Protein AF-A0A2H9R6N5-F1 (afdb_monomer_lite)

pLDDT: mean 74.44, std 16.21, range [38.88, 97.69]

Structure (mmCIF, N/CA/C/O backbone):
data_AF-A0A2H9R6N5-F1
#
_entry.id   AF-A0A2H9R6N5-F1
#
loop_
_atom_site.group_PDB
_atom_site.id
_atom_site.type_symbol
_atom_site.label_atom_id
_atom_site.label_alt_id
_atom_site.label_comp_id
_atom_site.label_asym_id
_atom_site.label_entity_id
_atom_site.label_seq_id
_atom_site.pdbx_PDB_ins_code
_atom_site.Cartn_x
_atom_site.Cartn_y
_atom_site.Cartn_z
_atom_site.occupancy
_atom_site.B_iso_or_equiv
_atom_site.auth_seq_id
_atom_site.auth_comp_id
_atom_site.auth_asym_id
_atom_site.auth_atom_id
_atom_site.pdbx_PDB_model_num
ATOM 1 N N . MET A 1 1 ? -13.378 -5.507 12.582 1.00 45.31 1 MET A N 1
ATOM 2 C CA . MET A 1 1 ? -12.752 -6.665 11.911 1.00 45.31 1 MET A CA 1
ATOM 3 C C . MET A 1 1 ? -12.192 -7.483 13.045 1.00 45.31 1 MET A C 1
ATOM 5 O O . MET A 1 1 ? -11.528 -6.860 13.874 1.00 45.31 1 MET A O 1
ATOM 9 N N . ARG A 1 2 ? -12.416 -8.808 13.150 1.00 42.28 2 ARG A N 1
ATOM 10 C CA . ARG A 1 2 ? -11.528 -9.597 14.033 1.00 42.28 2 ARG A CA 1
ATOM 11 C C . ARG A 1 2 ? -10.114 -9.192 13.637 1.00 42.28 2 ARG A C 1
ATOM 13 O O . ARG A 1 2 ? -9.810 -9.260 12.447 1.00 42.28 2 ARG A O 1
ATOM 20 N N . LYS A 1 3 ? -9.326 -8.648 14.570 1.00 47.09 3 LYS A N 1
ATOM 21 C CA . LYS A 1 3 ? -8.027 -7.999 14.290 1.00 47.09 3 LYS A CA 1
ATOM 22 C C . LYS A 1 3 ? -7.146 -8.871 13.379 1.00 47.09 3 LYS A C 1
ATOM 24 O O . LYS A 1 3 ? -6.467 -8.366 12.495 1.00 47.09 3 LYS A O 1
ATOM 29 N N . GLU A 1 4 ? -7.314 -10.182 13.519 1.00 46.94 4 GLU A N 1
ATOM 30 C CA . GLU A 1 4 ? -6.825 -11.272 12.673 1.00 46.94 4 GLU A CA 1
ATOM 31 C C . GLU A 1 4 ? -7.035 -11.067 11.163 1.00 46.94 4 GLU A C 1
ATOM 33 O O . GLU A 1 4 ? -6.111 -11.260 10.387 1.00 46.94 4 GLU A O 1
ATOM 38 N N . ARG A 1 5 ? -8.217 -10.641 10.704 1.00 43.78 5 ARG A N 1
ATOM 39 C CA . ARG A 1 5 ? -8.507 -10.487 9.271 1.00 43.78 5 ARG A CA 1
ATOM 40 C C . ARG A 1 5 ? -7.883 -9.223 8.680 1.00 43.78 5 ARG A C 1
ATOM 42 O O . ARG A 1 5 ? -7.473 -9.256 7.524 1.00 43.78 5 ARG A O 1
ATOM 49 N N . LEU A 1 6 ? -7.795 -8.125 9.445 1.00 46.09 6 LEU A N 1
ATOM 50 C CA . LEU A 1 6 ? -7.099 -6.904 8.996 1.00 46.09 6 LEU A CA 1
ATOM 51 C C . LEU A 1 6 ? -5.608 -7.194 8.878 1.00 46.09 6 LEU A C 1
ATOM 53 O O . LEU A 1 6 ? -4.984 -6.815 7.895 1.00 46.09 6 LEU A O 1
ATOM 57 N N . ALA A 1 7 ? -5.074 -7.920 9.861 1.00 51.50 7 ALA A N 1
ATOM 58 C CA . ALA A 1 7 ? -3.709 -8.413 9.848 1.00 51.50 7 ALA A CA 1
ATOM 59 C C . ALA A 1 7 ? -3.461 -9.370 8.673 1.00 51.50 7 ALA A C 1
ATOM 61 O O . ALA A 1 7 ? -2.415 -9.274 8.050 1.00 51.50 7 ALA A O 1
ATOM 62 N N . LEU A 1 8 ? -4.425 -10.223 8.303 1.00 49.22 8 LEU A N 1
ATOM 63 C CA . LEU A 1 8 ? -4.322 -11.067 7.107 1.00 49.22 8 LEU A CA 1
ATOM 64 C C . LEU A 1 8 ? -4.370 -10.258 5.806 1.00 49.22 8 LEU A C 1
ATOM 66 O O . LEU A 1 8 ? -3.624 -10.567 4.888 1.00 49.22 8 LEU A O 1
ATOM 70 N N . PHE A 1 9 ? -5.206 -9.220 5.712 1.00 51.16 9 PHE A N 1
ATOM 71 C CA . PHE A 1 9 ? -5.277 -8.374 4.515 1.00 51.16 9 PHE A CA 1
ATOM 72 C C . PHE A 1 9 ? -4.028 -7.499 4.353 1.00 51.16 9 PHE A C 1
ATOM 74 O O . PHE A 1 9 ? -3.441 -7.456 3.276 1.00 51.16 9 PHE A O 1
ATOM 81 N N . LEU A 1 10 ? -3.583 -6.846 5.431 1.00 51.06 10 LEU A N 1
ATOM 82 C CA . LEU A 1 10 ? -2.332 -6.085 5.453 1.00 51.06 10 LEU A CA 1
ATOM 83 C C . LEU A 1 10 ? -1.125 -7.006 5.269 1.00 51.06 10 LEU A C 1
ATOM 85 O O . LEU A 1 10 ? -0.216 -6.662 4.527 1.00 51.06 10 LEU A O 1
ATOM 89 N N . GLY A 1 11 ? -1.149 -8.195 5.870 1.00 55.12 11 GLY A N 1
ATOM 90 C CA . GLY A 1 11 ? -0.143 -9.234 5.683 1.00 55.12 11 GLY A CA 1
ATOM 91 C C . GLY A 1 11 ? -0.091 -9.727 4.241 1.00 55.12 11 GLY A C 1
ATOM 92 O O . GLY A 1 11 ? 0.993 -9.840 3.694 1.00 55.12 11 GLY A O 1
ATOM 93 N N . ALA A 1 12 ? -1.232 -9.931 3.581 1.00 51.66 12 ALA A N 1
ATOM 94 C CA . ALA A 1 12 ? -1.282 -10.282 2.164 1.00 51.66 12 ALA A CA 1
ATOM 95 C C . ALA A 1 12 ? -0.744 -9.153 1.272 1.00 51.66 12 ALA A C 1
ATOM 97 O O . ALA A 1 12 ? -0.015 -9.432 0.330 1.00 51.66 12 ALA A O 1
ATOM 98 N N . LEU A 1 13 ? -1.041 -7.888 1.589 1.00 50.41 13 LEU A N 1
ATOM 99 C CA . LEU A 1 13 ? -0.486 -6.715 0.897 1.00 50.41 13 LEU A CA 1
ATOM 100 C C . LEU A 1 13 ? 1.033 -6.596 1.078 1.00 50.41 13 LEU A C 1
ATOM 102 O O . LEU A 1 13 ? 1.736 -6.252 0.132 1.00 50.41 13 LEU A O 1
ATOM 106 N N . LEU A 1 14 ? 1.529 -6.915 2.272 1.00 49.31 14 LEU A N 1
ATOM 107 C CA . LEU A 1 14 ? 2.946 -6.870 2.627 1.00 49.31 14 LEU A CA 1
ATOM 108 C C . LEU A 1 14 ? 3.710 -8.061 2.021 1.00 49.31 14 LEU A C 1
ATOM 110 O O . LEU A 1 14 ? 4.802 -7.894 1.492 1.00 49.31 14 LEU A O 1
ATOM 114 N N . ILE A 1 15 ? 3.106 -9.251 1.989 1.00 51.41 15 ILE A N 1
ATOM 115 C CA . ILE A 1 15 ? 3.631 -10.415 1.261 1.00 51.41 15 ILE A CA 1
ATOM 116 C C . ILE A 1 15 ? 3.639 -10.133 -0.244 1.00 51.41 15 ILE A C 1
ATOM 118 O O . ILE A 1 15 ? 4.617 -10.456 -0.906 1.00 51.41 15 ILE A O 1
ATOM 122 N N . LEU A 1 16 ? 2.603 -9.486 -0.786 1.00 47.25 16 LEU A N 1
ATOM 123 C CA . LEU A 1 16 ? 2.556 -9.089 -2.193 1.00 47.25 16 LEU A CA 1
ATOM 124 C C . LEU A 1 16 ? 3.643 -8.052 -2.517 1.00 47.25 16 LEU A C 1
ATOM 126 O O . LEU A 1 16 ? 4.274 -8.160 -3.562 1.00 47.25 16 LEU A O 1
ATOM 130 N N . SER A 1 17 ? 3.915 -7.088 -1.627 1.00 46.88 17 SER A N 1
ATOM 131 C CA . SER A 1 17 ? 5.012 -6.133 -1.830 1.00 46.88 17 SER A CA 1
ATOM 132 C C . SER A 1 17 ? 6.380 -6.806 -1.749 1.00 46.88 17 SER A C 1
ATOM 134 O O . SER A 1 17 ? 7.225 -6.525 -2.591 1.00 46.88 17 SER A O 1
ATOM 136 N N . ILE A 1 18 ? 6.576 -7.735 -0.803 1.00 49.44 18 ILE A N 1
ATOM 137 C CA . ILE A 1 18 ? 7.806 -8.537 -0.704 1.00 49.44 18 ILE A CA 1
ATOM 138 C C . ILE A 1 18 ? 7.984 -9.387 -1.970 1.00 49.44 18 ILE A C 1
ATOM 140 O O . ILE A 1 18 ? 9.066 -9.419 -2.544 1.00 49.44 18 ILE A O 1
ATOM 144 N N . PHE A 1 19 ? 6.916 -10.019 -2.458 1.00 44.75 19 PHE A N 1
ATOM 145 C CA . PHE A 1 19 ? 6.937 -10.836 -3.671 1.00 44.75 19 PHE A CA 1
ATOM 146 C C . PHE A 1 19 ? 7.255 -10.014 -4.931 1.00 44.75 19 PHE A C 1
ATOM 148 O O . PHE A 1 19 ? 7.984 -10.469 -5.806 1.00 44.75 19 PHE A O 1
ATOM 155 N N . VAL A 1 20 ? 6.767 -8.773 -5.016 1.00 45.78 20 VAL A N 1
ATOM 156 C CA . VAL A 1 20 ? 7.126 -7.8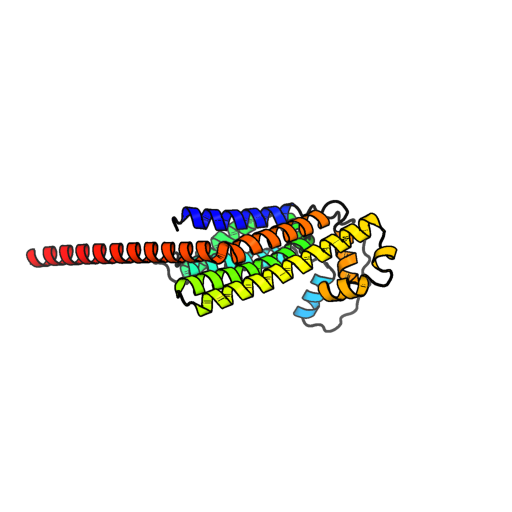40 -6.099 1.00 45.78 20 VAL A CA 1
ATOM 157 C C . VAL A 1 20 ? 8.598 -7.432 -6.015 1.00 45.78 20 VAL A C 1
ATOM 159 O O . VAL A 1 20 ? 9.253 -7.332 -7.049 1.00 45.78 20 VAL A O 1
ATOM 162 N N . THR A 1 21 ? 9.143 -7.243 -4.809 1.00 46.03 21 THR A N 1
ATOM 163 C CA . THR A 1 21 ? 10.566 -6.915 -4.629 1.00 46.03 21 THR A CA 1
ATOM 164 C C . THR A 1 21 ? 11.503 -8.096 -4.888 1.00 46.03 21 THR A C 1
ATOM 166 O O . THR A 1 21 ? 12.603 -7.879 -5.381 1.00 46.03 21 THR A O 1
ATOM 169 N N . THR A 1 22 ? 11.083 -9.340 -4.628 1.00 46.03 22 THR A N 1
ATOM 170 C CA . THR A 1 22 ? 11.919 -10.535 -4.858 1.00 46.03 22 THR A CA 1
ATOM 171 C C . THR A 1 22 ? 11.929 -11.009 -6.312 1.00 46.03 22 THR A C 1
ATOM 173 O O . THR A 1 22 ? 12.832 -11.746 -6.700 1.00 46.03 22 THR A O 1
ATOM 176 N N . LEU A 1 23 ? 10.964 -10.581 -7.136 1.00 40.91 23 LEU A N 1
ATOM 177 C CA . LEU A 1 23 ? 10.937 -10.858 -8.580 1.00 40.91 23 LEU A CA 1
ATOM 178 C C . LEU A 1 23 ? 11.822 -9.909 -9.406 1.00 40.91 23 LEU A C 1
ATOM 180 O O . LEU A 1 23 ? 12.048 -10.165 -10.588 1.00 40.91 23 LEU A O 1
ATOM 184 N N . GLY A 1 24 ? 12.353 -8.844 -8.798 1.00 42.72 24 GLY A N 1
ATOM 185 C CA . GLY A 1 24 ? 13.432 -8.046 -9.376 1.00 42.72 24 GLY A CA 1
ATOM 186 C C . GLY A 1 24 ? 14.753 -8.802 -9.273 1.00 42.72 24 GLY A C 1
ATOM 187 O O . GLY A 1 24 ? 15.565 -8.508 -8.403 1.00 42.72 24 GLY A O 1
ATOM 188 N N . THR A 1 25 ? 14.952 -9.815 -10.119 1.00 38.88 25 THR A N 1
ATOM 189 C CA . THR A 1 25 ? 16.234 -10.519 -10.239 1.00 38.88 25 THR A CA 1
ATOM 190 C C . THR A 1 25 ? 17.341 -9.510 -10.521 1.00 38.88 25 THR A C 1
ATOM 192 O O . THR A 1 25 ? 17.239 -8.759 -11.493 1.00 38.88 25 THR A O 1
ATOM 195 N N . ALA A 1 26 ? 18.361 -9.511 -9.659 1.00 41.69 26 ALA A N 1
ATOM 196 C CA . ALA A 1 26 ? 19.569 -8.705 -9.748 1.00 41.69 26 ALA A CA 1
ATOM 197 C C . ALA A 1 26 ? 20.043 -8.563 -11.204 1.00 41.69 26 ALA A C 1
ATOM 199 O O . ALA A 1 26 ? 20.375 -9.552 -11.858 1.00 41.69 26 ALA A O 1
ATOM 200 N N . GLN A 1 27 ? 20.040 -7.332 -11.721 1.00 40.44 27 GLN A N 1
ATOM 201 C CA . GLN A 1 27 ? 20.807 -7.019 -12.919 1.00 40.44 27 GLN A CA 1
ATOM 202 C C . GLN A 1 27 ? 22.282 -7.166 -12.552 1.00 40.44 27 GLN A C 1
ATOM 204 O O . GLN A 1 27 ? 22.760 -6.453 -11.671 1.00 40.44 27 GLN A O 1
ATOM 209 N N . ASP A 1 28 ? 22.983 -8.067 -13.241 1.00 40.47 28 ASP A N 1
ATOM 210 C CA . ASP A 1 28 ? 24.442 -8.133 -13.231 1.00 40.47 28 ASP A CA 1
ATOM 211 C C . ASP A 1 28 ? 25.000 -6.756 -13.609 1.00 40.47 28 ASP A C 1
ATOM 213 O O . ASP A 1 28 ? 25.016 -6.350 -14.777 1.00 40.47 28 ASP A O 1
ATOM 217 N N . THR A 1 29 ? 25.458 -6.011 -12.607 1.00 45.28 29 THR A N 1
ATOM 218 C CA . THR A 1 29 ? 26.289 -4.834 -12.808 1.00 45.28 29 THR A CA 1
ATOM 219 C C . THR A 1 29 ? 27.679 -5.333 -13.176 1.00 45.28 29 THR A C 1
ATOM 221 O O . THR A 1 29 ? 28.563 -5.478 -12.340 1.00 45.28 29 THR A O 1
ATOM 224 N N . ASN A 1 30 ? 27.877 -5.611 -14.467 1.00 40.31 30 ASN A N 1
ATOM 225 C CA . ASN A 1 30 ? 29.208 -5.686 -15.062 1.00 40.31 30 ASN A CA 1
ATOM 226 C C . ASN A 1 30 ? 29.910 -4.336 -14.830 1.00 40.31 30 ASN A C 1
ATOM 228 O O . ASN A 1 30 ? 29.787 -3.396 -15.619 1.00 40.31 30 ASN A O 1
ATOM 232 N N . THR A 1 31 ? 30.616 -4.225 -13.708 1.00 44.75 31 THR A N 1
ATOM 233 C CA . THR A 1 31 ? 31.475 -3.106 -13.334 1.00 44.75 31 THR A CA 1
ATOM 234 C C . THR A 1 31 ? 32.768 -3.194 -14.136 1.00 44.75 31 THR A C 1
ATOM 236 O O . THR A 1 31 ? 33.815 -3.628 -13.664 1.00 44.75 31 THR A O 1
ATOM 239 N N . GLY A 1 32 ? 32.706 -2.755 -15.393 1.00 48.72 32 GLY A N 1
ATOM 240 C CA . GLY A 1 32 ? 33.914 -2.267 -16.050 1.00 48.72 32 GLY A CA 1
ATOM 241 C C . GLY A 1 32 ? 34.482 -1.083 -15.248 1.00 48.72 32 GLY A C 1
ATOM 242 O O . GLY A 1 32 ? 33.695 -0.302 -14.702 1.00 48.72 32 GLY A O 1
ATOM 243 N N . PRO A 1 33 ? 35.814 -0.928 -15.151 1.00 47.66 33 PRO A N 1
ATOM 244 C CA . PRO A 1 33 ? 36.421 0.204 -14.460 1.00 47.66 33 PRO A CA 1
ATOM 245 C C . PRO A 1 33 ? 35.982 1.502 -15.148 1.00 47.66 33 PRO A C 1
ATOM 247 O O . PRO A 1 33 ? 36.304 1.748 -16.309 1.00 47.66 33 PRO A O 1
ATOM 250 N N . ARG A 1 34 ? 35.176 2.306 -14.449 1.00 52.25 34 ARG A N 1
ATOM 251 C CA . ARG A 1 34 ? 34.783 3.642 -14.897 1.00 52.25 34 ARG A CA 1
ATOM 252 C C . ARG A 1 34 ? 35.824 4.631 -14.394 1.00 52.25 34 ARG A C 1
ATOM 254 O O . ARG A 1 34 ? 35.748 5.079 -13.254 1.00 52.25 34 ARG A O 1
ATOM 261 N N . ASP A 1 35 ? 36.775 4.965 -15.259 1.00 50.75 35 ASP A N 1
ATOM 262 C CA . ASP A 1 35 ? 37.630 6.136 -15.087 1.00 50.75 35 ASP A CA 1
ATOM 263 C C . ASP A 1 35 ? 36.744 7.389 -15.158 1.00 50.75 35 ASP A C 1
ATOM 265 O O . ASP A 1 35 ? 36.362 7.846 -16.237 1.00 50.75 35 ASP A O 1
ATOM 269 N N . LEU A 1 36 ? 36.338 7.910 -13.998 1.00 55.44 36 LEU A N 1
ATOM 270 C CA . LEU A 1 36 ? 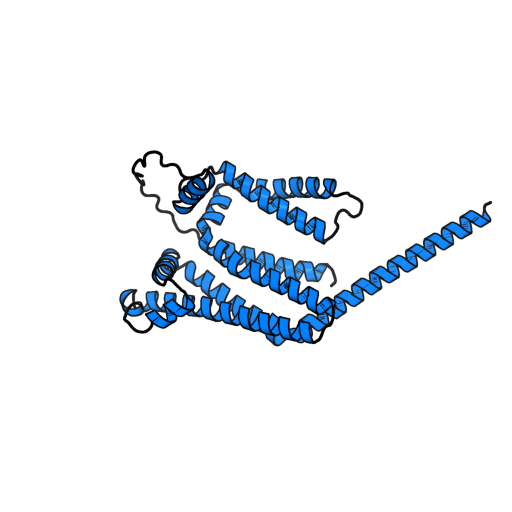35.597 9.165 -13.923 1.00 55.44 36 LEU A CA 1
ATOM 271 C C . LEU A 1 36 ? 36.572 10.335 -14.142 1.00 55.44 36 LEU A C 1
ATOM 273 O O . LEU A 1 36 ? 37.564 10.440 -13.416 1.00 55.44 36 LEU A O 1
ATOM 277 N N . PRO A 1 37 ? 36.316 11.230 -15.115 1.00 59.56 37 PRO A N 1
ATOM 278 C CA . PRO A 1 37 ? 37.107 12.438 -15.271 1.00 59.56 37 PRO A CA 1
ATOM 279 C C . PRO A 1 37 ? 36.938 13.325 -14.034 1.00 59.56 37 PRO A C 1
ATOM 281 O O . PRO A 1 37 ? 35.826 13.596 -13.586 1.00 59.56 37 PRO A O 1
ATOM 284 N N . PHE A 1 38 ? 38.073 13.761 -13.495 1.00 55.53 38 PHE A N 1
ATOM 285 C CA . PHE A 1 38 ? 38.197 14.661 -12.353 1.00 55.53 38 PHE A CA 1
ATOM 286 C C . PHE A 1 38 ? 37.472 15.983 -12.661 1.00 55.53 38 PHE A C 1
ATOM 288 O O . PHE A 1 38 ? 37.989 16.813 -13.411 1.00 55.53 38 PHE A O 1
ATOM 295 N N . LEU A 1 39 ? 36.254 16.165 -12.142 1.00 60.38 39 LEU A N 1
ATOM 296 C CA . LEU A 1 39 ? 35.538 17.435 -12.256 1.00 60.38 39 LEU A CA 1
ATOM 297 C C . LEU A 1 39 ? 36.020 18.378 -11.142 1.00 60.38 39 LEU A C 1
ATOM 299 O O . LEU A 1 39 ? 35.943 18.008 -9.970 1.00 60.38 39 LEU A O 1
ATOM 303 N N . PRO A 1 40 ? 36.548 19.567 -11.483 1.00 55.81 40 PRO A N 1
ATOM 304 C CA . PRO A 1 40 ? 36.999 20.538 -10.501 1.00 55.81 40 PRO A CA 1
ATOM 305 C C . PRO A 1 40 ? 35.798 21.197 -9.814 1.00 55.81 40 PRO A C 1
ATOM 307 O O . PRO A 1 40 ? 34.861 21.629 -10.483 1.00 55.81 40 PRO A O 1
ATOM 310 N N . ASP A 1 41 ? 35.882 21.263 -8.485 1.00 62.03 41 ASP A N 1
ATOM 311 C CA . ASP A 1 41 ? 35.032 21.985 -7.533 1.00 62.03 41 ASP A CA 1
ATOM 312 C C . ASP A 1 41 ? 34.130 23.066 -8.152 1.00 62.03 41 ASP A C 1
ATOM 314 O O . ASP A 1 41 ? 34.547 24.202 -8.392 1.00 62.03 41 ASP A O 1
ATOM 318 N N . LEU A 1 42 ? 32.852 22.739 -8.337 1.00 49.91 42 LEU A N 1
ATOM 319 C CA . LEU A 1 42 ? 31.807 23.717 -8.614 1.00 49.91 42 LEU A CA 1
ATOM 320 C C . LEU A 1 42 ? 30.715 23.568 -7.560 1.00 49.91 42 LEU A C 1
ATOM 322 O O . LEU A 1 42 ? 29.905 22.658 -7.619 1.00 49.91 42 LEU A O 1
ATOM 326 N N . ILE A 1 43 ? 30.801 24.434 -6.546 1.00 56.12 43 ILE A N 1
ATOM 327 C CA . ILE A 1 43 ? 29.737 25.257 -5.933 1.00 56.12 43 ILE A CA 1
ATOM 328 C C . ILE A 1 43 ? 28.285 24.761 -6.124 1.00 56.12 43 ILE A C 1
ATOM 330 O O . ILE A 1 43 ? 27.397 25.527 -6.481 1.00 56.12 43 ILE A O 1
ATOM 334 N N . GLU A 1 44 ? 28.018 23.493 -5.865 1.00 54.69 44 GLU A N 1
ATOM 335 C CA . GLU A 1 44 ? 26.668 22.959 -5.715 1.00 54.69 44 GLU A CA 1
ATOM 336 C C . GLU A 1 44 ? 26.430 22.719 -4.227 1.00 54.69 44 GLU A C 1
ATOM 338 O O . GLU A 1 44 ? 27.316 22.254 -3.495 1.00 54.69 44 GLU A O 1
ATOM 343 N N . GLY A 1 45 ? 25.254 23.109 -3.733 1.00 66.38 45 GLY A N 1
ATOM 344 C CA . GLY A 1 45 ? 24.935 22.962 -2.317 1.00 66.38 45 GLY A CA 1
ATOM 345 C C . GLY A 1 45 ? 25.101 21.502 -1.872 1.00 66.38 45 GLY A C 1
ATOM 346 O O . GLY A 1 45 ? 24.976 20.591 -2.689 1.00 66.38 45 GLY A O 1
ATOM 347 N N . PRO A 1 46 ? 25.330 21.224 -0.576 1.00 68.19 46 PRO A N 1
ATOM 348 C CA . PRO A 1 46 ? 25.506 19.853 -0.082 1.00 68.19 46 PRO A CA 1
ATOM 349 C C . PRO A 1 46 ? 24.339 18.914 -0.445 1.00 68.19 46 PRO A C 1
ATOM 351 O O . PRO A 1 46 ? 24.518 17.703 -0.491 1.00 68.19 46 PRO A O 1
ATOM 354 N N . ILE A 1 47 ? 23.157 19.469 -0.737 1.00 63.53 47 ILE A N 1
ATOM 355 C CA . ILE A 1 47 ? 21.984 18.728 -1.216 1.00 63.53 47 ILE A CA 1
ATOM 356 C C . ILE A 1 47 ? 22.071 18.422 -2.720 1.00 63.53 47 ILE A C 1
ATOM 358 O O . ILE A 1 47 ? 21.758 17.307 -3.121 1.00 63.53 47 ILE A O 1
ATOM 362 N N . GLU A 1 48 ? 22.500 19.374 -3.549 1.00 65.25 48 GLU A N 1
ATOM 363 C CA . GLU A 1 48 ? 22.632 19.197 -5.005 1.00 65.25 48 GLU A CA 1
ATOM 364 C C . GLU A 1 48 ? 23.775 18.237 -5.334 1.00 65.25 48 GLU A C 1
ATOM 366 O O . GLU A 1 48 ? 23.570 17.283 -6.076 1.00 65.25 48 GLU A O 1
ATOM 371 N N . ASN A 1 49 ? 24.916 18.379 -4.655 1.00 65.94 49 ASN A N 1
ATOM 372 C CA . ASN A 1 49 ? 26.025 17.433 -4.752 1.00 65.94 49 ASN A CA 1
ATOM 373 C C . ASN A 1 49 ? 25.625 16.018 -4.298 1.00 65.94 49 ASN A C 1
ATOM 375 O O . ASN A 1 49 ? 26.016 15.033 -4.920 1.00 65.94 49 ASN A O 1
ATOM 379 N N . PHE A 1 50 ? 24.812 15.896 -3.241 1.00 64.12 50 PHE A N 1
ATOM 380 C CA . PHE A 1 50 ? 24.265 14.603 -2.824 1.00 64.12 50 PHE A CA 1
ATOM 381 C C . PHE A 1 50 ? 23.332 14.010 -3.887 1.00 64.12 50 PHE A C 1
ATOM 383 O O . PHE A 1 50 ? 23.440 12.824 -4.186 1.00 64.12 50 PHE A O 1
ATOM 390 N N . LEU A 1 51 ? 22.448 14.818 -4.482 1.00 65.94 51 LEU A N 1
ATOM 391 C CA . LEU A 1 51 ? 21.551 14.383 -5.556 1.00 65.94 51 LEU A CA 1
ATOM 392 C C . LEU A 1 51 ? 22.327 13.976 -6.814 1.00 65.94 51 LEU A C 1
ATOM 394 O O . LEU A 1 51 ? 22.022 12.941 -7.393 1.00 65.94 51 LEU A O 1
ATOM 398 N N . HIS A 1 52 ? 23.377 14.705 -7.190 1.00 64.75 52 HIS A N 1
ATOM 399 C CA . HIS A 1 52 ? 24.224 14.353 -8.327 1.00 64.75 52 HIS A CA 1
ATOM 400 C C . HIS A 1 52 ? 25.065 13.093 -8.075 1.00 64.75 52 HIS A C 1
ATOM 402 O O . HIS A 1 52 ? 25.179 12.246 -8.965 1.00 64.75 52 HIS A O 1
ATOM 408 N N . LEU A 1 53 ? 25.612 12.903 -6.869 1.00 64.38 53 LEU A N 1
ATOM 409 C CA . LEU A 1 53 ? 26.285 11.655 -6.474 1.00 64.38 53 LEU A CA 1
ATOM 410 C C . LEU A 1 53 ? 25.309 10.471 -6.458 1.00 64.38 53 LEU A C 1
ATOM 412 O O . LEU A 1 53 ? 25.640 9.387 -6.934 1.00 64.38 53 LEU A O 1
ATOM 416 N N . TRP A 1 54 ? 24.083 10.700 -5.991 1.00 61.84 54 TRP A N 1
ATOM 417 C CA . TRP A 1 54 ? 23.004 9.719 -6.001 1.00 61.84 54 TRP A CA 1
ATOM 418 C C . TRP A 1 54 ? 22.590 9.320 -7.423 1.00 61.84 54 TRP A C 1
ATOM 420 O O . TRP A 1 54 ? 22.530 8.134 -7.743 1.00 61.84 54 TRP A O 1
ATOM 430 N N . GLU A 1 55 ? 22.328 10.296 -8.294 1.00 57.97 55 GLU A N 1
ATOM 431 C CA . GLU A 1 55 ? 21.908 10.076 -9.684 1.00 57.97 55 GLU A CA 1
ATOM 432 C C . GLU A 1 55 ? 23.013 9.454 -10.541 1.00 57.97 55 GLU A C 1
ATOM 434 O O . GLU A 1 55 ? 22.736 8.624 -11.407 1.00 57.97 55 GLU A O 1
ATOM 439 N N . SER A 1 56 ? 24.274 9.804 -10.282 1.00 62.34 56 SER A N 1
ATOM 440 C CA . SER A 1 56 ? 25.424 9.218 -10.981 1.00 62.34 56 SER A CA 1
ATOM 441 C C . SER A 1 56 ? 25.757 7.792 -10.524 1.00 62.34 56 SER A C 1
ATOM 443 O O . SER A 1 56 ? 26.616 7.143 -11.128 1.00 62.34 56 SER A O 1
ATOM 445 N N . GLY A 1 57 ? 25.085 7.282 -9.482 1.00 54.03 57 GLY A N 1
ATOM 446 C CA . GLY A 1 57 ? 25.418 6.007 -8.847 1.00 54.03 57 GLY A CA 1
ATOM 447 C C . GLY A 1 57 ? 26.800 6.020 -8.188 1.00 54.03 57 GLY A C 1
ATOM 448 O O . GLY A 1 57 ? 27.371 4.957 -7.940 1.00 54.03 57 GLY A O 1
ATOM 449 N N . GLY A 1 58 ? 27.358 7.211 -7.948 1.00 53.81 58 GLY A N 1
ATOM 450 C CA . GLY A 1 58 ? 28.597 7.396 -7.211 1.00 53.81 58 GLY A CA 1
ATOM 451 C C . GLY A 1 58 ? 28.398 6.910 -5.783 1.00 53.81 58 GLY A C 1
ATOM 452 O O . GLY A 1 58 ? 27.366 7.194 -5.183 1.00 53.81 58 GLY A O 1
ATOM 453 N N . GLY A 1 59 ? 29.363 6.135 -5.279 1.00 55.53 59 GLY A N 1
ATOM 454 C CA . GLY A 1 59 ? 29.284 5.401 -4.017 1.00 55.53 59 GLY A CA 1
ATOM 455 C C . GLY A 1 59 ? 28.785 6.257 -2.860 1.00 55.53 59 GLY A C 1
ATOM 456 O O . GLY A 1 59 ? 29.567 6.919 -2.181 1.00 55.53 59 GLY A O 1
ATOM 457 N N . ILE A 1 60 ? 27.471 6.234 -2.638 1.00 60.03 60 ILE A N 1
ATOM 458 C CA . ILE A 1 60 ? 26.860 6.710 -1.406 1.00 60.03 60 ILE A CA 1
ATOM 459 C C . ILE A 1 60 ? 27.542 5.912 -0.307 1.00 60.03 60 ILE A C 1
ATOM 461 O O . ILE A 1 60 ? 27.582 4.685 -0.400 1.00 60.03 60 ILE A O 1
ATOM 465 N N . ASP A 1 61 ? 28.088 6.603 0.697 1.00 69.06 61 ASP A N 1
ATOM 466 C CA . ASP A 1 61 ? 28.668 5.937 1.858 1.00 69.06 61 ASP A CA 1
ATOM 467 C C . ASP A 1 61 ? 27.639 4.937 2.379 1.00 69.06 61 ASP A C 1
ATOM 469 O O . ASP A 1 61 ? 26.545 5.300 2.831 1.00 69.06 61 ASP A O 1
ATOM 473 N N . GLU A 1 62 ? 27.975 3.658 2.244 1.00 69.31 62 GLU A N 1
ATOM 474 C CA . GLU A 1 62 ? 27.063 2.562 2.517 1.00 69.31 62 GLU A CA 1
ATOM 475 C C . GLU A 1 62 ? 26.553 2.659 3.967 1.00 69.31 62 GLU A C 1
ATOM 477 O O . GLU A 1 62 ? 25.445 2.219 4.294 1.00 69.31 62 GLU A O 1
ATOM 482 N N . THR A 1 63 ? 27.358 3.259 4.847 1.00 72.19 63 THR A N 1
ATOM 483 C CA . THR A 1 63 ? 27.041 3.532 6.246 1.00 72.19 63 THR A CA 1
ATOM 484 C C . THR A 1 63 ? 25.926 4.569 6.381 1.00 72.19 63 THR A C 1
ATOM 486 O O . THR A 1 63 ? 24.949 4.344 7.103 1.00 72.19 63 THR A O 1
ATOM 489 N N . ALA A 1 64 ? 26.027 5.692 5.661 1.00 71.44 64 ALA A N 1
ATOM 490 C CA . ALA A 1 64 ? 25.009 6.742 5.645 1.00 71.44 64 ALA A CA 1
ATOM 491 C C . ALA A 1 64 ? 23.654 6.193 5.182 1.00 71.44 64 ALA A C 1
ATOM 493 O O . ALA A 1 64 ? 22.598 6.551 5.712 1.00 71.44 64 ALA A O 1
ATOM 494 N N . LEU A 1 65 ? 23.691 5.253 4.244 1.00 69.25 65 LEU A N 1
ATOM 495 C CA . LEU A 1 65 ? 22.500 4.654 3.683 1.00 69.25 65 LEU A CA 1
ATOM 496 C C . LEU A 1 65 ? 21.748 3.748 4.658 1.00 69.25 65 LEU A C 1
ATOM 498 O O . LEU A 1 65 ? 20.517 3.797 4.754 1.00 69.25 65 LEU A O 1
ATOM 502 N N . LYS A 1 66 ? 22.492 2.975 5.448 1.00 74.06 66 LYS A N 1
ATOM 503 C CA . LYS A 1 66 ? 21.931 2.149 6.518 1.00 74.06 66 LYS A CA 1
ATOM 504 C C . LYS A 1 66 ? 21.234 3.008 7.576 1.00 74.06 66 LYS A C 1
ATOM 506 O O . LYS A 1 66 ? 20.137 2.666 8.020 1.00 74.06 66 LYS A O 1
ATOM 511 N N . TYR A 1 67 ? 21.814 4.159 7.923 1.00 79.31 67 TYR A N 1
ATOM 512 C CA . TYR A 1 67 ? 21.190 5.115 8.842 1.00 79.31 67 TYR A CA 1
ATOM 513 C C . TYR A 1 67 ? 19.944 5.786 8.255 1.00 79.31 67 TYR A C 1
ATOM 515 O O . TYR A 1 67 ? 18.956 5.968 8.969 1.00 79.31 67 TYR A O 1
ATOM 523 N N . PHE A 1 68 ? 19.950 6.110 6.963 1.00 77.06 68 PHE A N 1
ATOM 524 C CA . PHE A 1 68 ? 18.774 6.646 6.281 1.00 77.06 68 PHE A CA 1
ATOM 525 C C . PHE A 1 68 ? 17.605 5.650 6.298 1.00 77.06 68 PHE A C 1
ATOM 527 O O . PHE A 1 68 ? 16.487 6.002 6.686 1.00 77.06 68 PHE A O 1
ATOM 534 N N . PHE A 1 69 ? 17.870 4.386 5.959 1.00 78.31 69 PHE A N 1
ATOM 535 C CA . PHE A 1 69 ? 16.855 3.336 5.984 1.00 78.31 69 PHE A CA 1
ATOM 536 C C . PHE A 1 69 ? 16.331 3.072 7.402 1.00 78.31 69 PHE A C 1
ATOM 538 O O . PHE A 1 69 ? 15.120 2.970 7.602 1.00 78.31 69 PHE A O 1
ATOM 545 N N . LEU A 1 70 ? 17.217 3.062 8.405 1.00 82.50 70 LEU A N 1
ATOM 546 C CA . LEU A 1 70 ? 16.834 3.031 9.818 1.00 82.50 70 LEU A CA 1
ATOM 547 C C . LEU A 1 70 ? 15.874 4.175 10.162 1.00 82.50 70 LEU A C 1
ATOM 549 O O . LEU A 1 70 ? 14.835 3.928 10.770 1.00 82.50 70 LEU A O 1
ATOM 553 N N . GLY A 1 71 ? 16.168 5.404 9.733 1.00 77.69 71 GLY A N 1
ATOM 554 C CA . GLY A 1 71 ? 15.293 6.558 9.940 1.00 77.69 71 GLY A CA 1
ATOM 555 C C . GLY A 1 71 ? 13.881 6.340 9.388 1.00 77.69 71 GLY A C 1
ATOM 556 O O . GLY A 1 71 ? 12.900 6.541 10.109 1.00 77.69 71 GLY A O 1
ATOM 557 N N . ILE A 1 72 ? 13.765 5.859 8.146 1.00 78.44 72 ILE A N 1
ATOM 558 C CA . ILE A 1 72 ? 12.471 5.552 7.512 1.00 78.44 72 ILE A CA 1
ATOM 559 C C . ILE A 1 72 ? 11.708 4.488 8.304 1.00 78.44 72 ILE A C 1
ATOM 561 O O . ILE A 1 72 ? 10.527 4.672 8.612 1.00 78.44 72 ILE A O 1
ATOM 565 N N . VAL A 1 73 ? 12.369 3.383 8.657 1.00 80.62 73 VAL A N 1
ATOM 566 C CA . VAL A 1 73 ? 11.745 2.272 9.387 1.00 80.62 73 VAL A CA 1
ATOM 567 C C . VAL A 1 73 ? 11.272 2.725 10.770 1.00 80.62 73 VAL A C 1
ATOM 569 O O . VAL A 1 73 ? 10.142 2.425 11.158 1.00 80.62 73 VAL A O 1
ATOM 572 N N . VAL A 1 74 ? 12.080 3.507 11.492 1.00 83.25 74 VAL A N 1
ATOM 573 C CA . VAL A 1 74 ? 11.709 4.076 12.797 1.00 83.25 74 VAL A CA 1
ATOM 574 C C . VAL A 1 74 ? 10.477 4.972 12.670 1.00 83.25 74 VAL A C 1
ATOM 576 O O . VAL A 1 74 ? 9.534 4.810 13.445 1.00 83.25 74 VAL A O 1
ATOM 579 N N . ILE A 1 75 ? 10.431 5.866 11.676 1.00 80.69 75 ILE A N 1
ATOM 580 C CA . ILE A 1 75 ? 9.273 6.742 11.431 1.00 80.69 75 ILE A CA 1
ATOM 581 C C . ILE A 1 75 ? 8.020 5.919 11.110 1.00 80.69 75 ILE A C 1
ATOM 583 O O . ILE A 1 75 ? 6.936 6.212 11.618 1.00 80.69 75 ILE A O 1
ATOM 587 N N . LEU A 1 76 ? 8.151 4.870 10.298 1.00 78.25 76 LEU A N 1
ATOM 588 C CA . LEU A 1 76 ? 7.035 4.018 9.893 1.00 78.25 76 LEU A CA 1
ATOM 589 C C . LEU A 1 76 ? 6.471 3.208 11.069 1.00 78.25 76 LEU A C 1
ATOM 591 O O . LEU A 1 76 ? 5.249 3.144 11.254 1.00 78.25 76 LEU A O 1
ATOM 595 N N . ILE A 1 77 ? 7.343 2.645 11.908 1.00 81.38 77 ILE A N 1
ATOM 596 C CA . ILE A 1 77 ? 6.945 1.964 13.146 1.00 81.38 77 ILE A CA 1
ATOM 597 C C . ILE A 1 77 ? 6.295 2.964 14.099 1.00 81.38 77 ILE A C 1
ATOM 599 O O . ILE A 1 77 ? 5.218 2.691 14.626 1.00 81.38 77 ILE A O 1
ATOM 603 N N . TYR A 1 78 ? 6.898 4.139 14.289 1.00 87.81 78 TYR A N 1
ATOM 604 C CA . TYR A 1 78 ? 6.352 5.188 15.143 1.00 87.81 78 TYR A CA 1
ATOM 605 C C . TYR A 1 78 ? 4.947 5.613 14.693 1.00 87.81 78 TYR A C 1
ATOM 607 O O . TYR A 1 78 ? 4.025 5.674 15.507 1.00 87.81 78 TYR A O 1
ATOM 615 N N . SER A 1 79 ? 4.762 5.847 13.392 1.00 76.56 79 SER A N 1
ATOM 616 C CA . SER A 1 79 ? 3.471 6.188 12.789 1.00 76.56 79 SER A CA 1
ATOM 617 C C . SER A 1 79 ? 2.427 5.102 13.059 1.00 76.56 79 SER A C 1
ATOM 619 O O . SER A 1 79 ? 1.323 5.394 13.525 1.00 76.56 79 SER A O 1
ATOM 621 N N . SER A 1 80 ? 2.810 3.835 12.882 1.00 79.88 80 SER A N 1
ATOM 622 C CA . SER A 1 80 ? 1.946 2.680 13.144 1.00 79.88 80 SER A CA 1
ATOM 623 C C . SER A 1 80 ? 1.545 2.585 14.620 1.00 79.88 80 SER A C 1
ATOM 625 O O . SER A 1 80 ? 0.362 2.442 14.926 1.00 79.88 80 SER A O 1
ATOM 627 N N . LEU A 1 81 ? 2.506 2.727 15.540 1.00 81.75 81 LEU A N 1
ATOM 628 C CA . LEU A 1 81 ? 2.288 2.723 16.992 1.00 81.75 81 LEU A CA 1
ATOM 629 C C . LEU A 1 81 ? 1.396 3.882 17.449 1.00 81.75 81 LEU A C 1
ATOM 631 O O . LEU A 1 81 ? 0.515 3.702 18.295 1.00 81.75 81 LEU A O 1
ATOM 635 N N . SER A 1 82 ? 1.602 5.066 16.873 1.00 83.44 82 SER A N 1
ATOM 636 C CA . SER A 1 82 ? 0.798 6.251 17.155 1.00 83.44 82 SER A CA 1
ATOM 637 C C . SER A 1 82 ? -0.644 6.068 16.689 1.00 83.44 82 SER A C 1
ATOM 639 O O . SER A 1 82 ? -1.571 6.331 17.454 1.00 83.44 82 SER A O 1
ATOM 641 N N . TYR A 1 83 ? -0.837 5.517 15.488 1.00 80.19 83 TYR A N 1
ATOM 642 C CA . TYR A 1 83 ? -2.156 5.236 14.926 1.00 80.19 83 TYR A CA 1
ATOM 643 C C . TYR A 1 83 ? -2.972 4.265 15.790 1.00 80.19 83 TYR A C 1
ATOM 645 O O . TYR A 1 83 ? -4.147 4.510 16.058 1.00 80.19 83 TYR A O 1
ATOM 653 N N . VAL A 1 84 ? -2.352 3.187 16.281 1.00 80.88 84 VAL A N 1
ATOM 654 C CA . VAL A 1 84 ? -3.030 2.207 17.153 1.00 80.88 84 VAL A CA 1
ATOM 655 C C . VAL A 1 84 ? -3.082 2.630 18.625 1.00 80.88 84 VAL A C 1
ATOM 657 O O . VAL A 1 84 ? -3.607 1.890 19.456 1.00 80.88 84 VAL A O 1
ATOM 660 N N . ASN A 1 85 ? -2.544 3.804 18.964 1.00 84.25 85 ASN A N 1
ATOM 661 C CA . ASN A 1 85 ? -2.404 4.294 20.333 1.00 84.25 85 ASN A CA 1
ATOM 662 C C . ASN A 1 85 ? -1.711 3.301 21.287 1.00 84.25 85 ASN A C 1
ATOM 664 O O . ASN A 1 85 ? -2.097 3.171 22.451 1.00 84.25 85 ASN A O 1
ATOM 668 N N . PHE A 1 86 ? -0.669 2.614 20.816 1.00 81.75 86 PHE A N 1
ATOM 669 C CA . PHE A 1 86 ? 0.111 1.671 21.618 1.00 81.75 86 PHE A CA 1
ATOM 670 C C . PHE A 1 86 ? 1.503 2.245 21.933 1.00 81.75 86 PHE A C 1
ATOM 672 O O . PHE A 1 86 ? 2.185 2.686 21.008 1.00 81.75 86 PHE A O 1
ATOM 679 N N . PRO A 1 87 ? 1.961 2.233 23.200 1.00 84.62 87 PRO A N 1
ATOM 680 C CA . PRO A 1 87 ? 1.253 1.798 24.408 1.00 84.62 87 PRO A CA 1
ATOM 681 C C . PRO A 1 87 ? 0.154 2.789 24.831 1.00 84.62 87 PRO A C 1
ATOM 683 O O . PRO A 1 87 ? 0.287 3.999 24.641 1.00 84.62 87 PRO A O 1
ATOM 686 N N . SER A 1 88 ? -0.917 2.283 25.451 1.00 81.56 88 SER A N 1
ATOM 687 C CA . SER A 1 88 ? -2.062 3.099 25.895 1.00 81.56 88 SER A CA 1
ATOM 688 C C . SER A 1 88 ? -1.770 3.941 27.142 1.00 81.56 88 SER A C 1
ATOM 690 O O . SER A 1 88 ? -2.384 4.985 27.335 1.00 81.56 88 SER A O 1
ATOM 692 N N . ARG A 1 89 ? -0.821 3.504 27.982 1.00 73.94 89 ARG A N 1
ATOM 693 C CA . ARG A 1 89 ? -0.375 4.204 29.205 1.00 73.94 89 ARG A CA 1
ATOM 694 C C . ARG A 1 89 ? 1.043 4.773 29.114 1.00 73.94 89 ARG A C 1
ATOM 696 O O . ARG A 1 89 ? 1.584 5.244 30.106 1.00 73.94 89 ARG A O 1
ATOM 703 N N . GLY A 1 90 ? 1.641 4.735 27.930 1.00 64.44 90 GLY A N 1
ATOM 704 C CA . GLY A 1 90 ? 2.961 5.288 27.678 1.00 64.44 90 GLY A CA 1
ATOM 705 C C . GLY A 1 90 ? 2.834 6.590 26.899 1.00 64.44 90 GLY A C 1
ATOM 706 O O . GLY A 1 90 ? 2.277 6.601 25.801 1.00 64.44 90 GLY A O 1
ATOM 707 N N . GLY A 1 91 ? 3.340 7.691 27.458 1.00 81.56 91 GLY A N 1
ATOM 708 C CA . GLY A 1 91 ? 3.417 8.965 26.743 1.00 81.56 91 GLY A CA 1
ATOM 709 C C . GLY A 1 91 ? 4.238 8.855 25.450 1.00 81.56 91 GLY A C 1
ATOM 710 O O . GLY A 1 91 ? 4.909 7.849 25.204 1.00 81.56 91 GLY A O 1
ATOM 711 N N . TYR A 1 92 ? 4.217 9.923 24.648 1.00 88.25 92 TYR A N 1
ATOM 712 C CA . TYR A 1 92 ? 4.957 10.093 23.384 1.00 88.25 92 TYR A CA 1
ATOM 713 C C . TYR A 1 92 ? 6.377 9.484 23.393 1.00 88.25 92 TYR A C 1
ATOM 715 O O . TYR A 1 92 ? 6.770 8.801 22.449 1.00 88.25 92 TYR A O 1
ATOM 723 N N . VAL A 1 93 ? 7.099 9.643 24.506 1.00 90.94 93 VAL A N 1
ATOM 724 C CA . VAL A 1 93 ? 8.467 9.142 24.722 1.00 90.94 93 VAL A CA 1
ATOM 725 C C . VAL A 1 93 ? 8.578 7.618 24.603 1.00 90.94 93 VAL A C 1
ATOM 727 O O . VAL A 1 93 ? 9.485 7.115 23.947 1.00 90.94 93 VAL A O 1
ATOM 730 N N . THR A 1 94 ? 7.645 6.860 25.184 1.00 91.12 94 THR A N 1
ATOM 731 C CA . THR A 1 94 ? 7.691 5.385 25.137 1.00 91.12 94 THR A CA 1
ATOM 732 C C . THR A 1 94 ? 7.519 4.849 23.719 1.00 91.12 94 THR A C 1
ATOM 734 O O . THR A 1 94 ? 8.164 3.872 23.350 1.00 91.12 94 THR A O 1
ATOM 737 N N . ARG A 1 95 ? 6.697 5.523 22.903 1.00 89.00 95 ARG A N 1
ATOM 738 C CA . ARG A 1 95 ? 6.485 5.172 21.494 1.00 89.00 95 ARG A CA 1
ATOM 739 C C . ARG A 1 95 ? 7.750 5.410 20.680 1.00 89.00 95 ARG A C 1
ATOM 741 O O . ARG A 1 95 ? 8.092 4.558 19.872 1.00 89.00 95 ARG A O 1
ATOM 748 N N . ILE A 1 96 ? 8.461 6.510 20.945 1.00 89.75 96 ILE A N 1
ATOM 749 C CA . ILE A 1 96 ? 9.756 6.802 20.315 1.00 89.75 96 ILE A CA 1
ATOM 750 C C . ILE A 1 96 ? 10.791 5.739 20.670 1.00 89.75 96 ILE A C 1
ATOM 752 O O . ILE A 1 96 ? 11.404 5.168 19.771 1.00 89.75 96 ILE A O 1
ATOM 756 N N . ILE A 1 97 ? 10.971 5.445 21.962 1.00 91.62 97 ILE A N 1
ATOM 757 C CA . ILE A 1 97 ? 11.963 4.459 22.414 1.00 91.62 97 ILE A CA 1
ATOM 758 C C . ILE A 1 97 ? 11.666 3.094 21.790 1.00 91.62 97 ILE A C 1
ATOM 760 O O . ILE A 1 97 ? 12.564 2.456 21.244 1.00 91.62 97 ILE A O 1
ATOM 764 N N . LEU A 1 98 ? 10.396 2.676 21.801 1.00 90.56 98 LEU A N 1
ATOM 765 C CA . LEU A 1 98 ? 9.981 1.416 21.196 1.00 90.56 98 LEU A CA 1
ATOM 766 C C . LEU A 1 98 ? 10.200 1.417 19.676 1.00 90.56 98 LEU A C 1
ATOM 768 O O . LEU A 1 98 ? 10.707 0.435 19.146 1.00 90.56 98 LEU A O 1
ATOM 772 N N . SER A 1 99 ? 9.886 2.510 18.970 1.00 89.19 99 SER A N 1
ATOM 773 C CA . SER A 1 99 ? 10.119 2.598 17.524 1.00 89.19 99 SER A CA 1
ATOM 774 C C . SER A 1 99 ? 11.598 2.578 17.153 1.00 89.19 99 SER A C 1
ATOM 776 O O . SER A 1 99 ? 11.948 1.936 16.170 1.00 89.19 99 SER A O 1
ATOM 778 N N . ILE A 1 100 ? 12.464 3.220 17.946 1.00 91.00 100 ILE A N 1
ATOM 779 C CA . ILE A 1 100 ? 13.916 3.195 17.734 1.00 91.00 100 ILE A CA 1
ATOM 780 C C . ILE A 1 100 ? 14.443 1.780 17.950 1.00 91.00 100 ILE A C 1
ATOM 782 O O . ILE A 1 100 ? 15.175 1.272 17.110 1.00 91.00 100 ILE A O 1
ATOM 786 N N . LEU A 1 101 ? 14.040 1.121 19.038 1.00 91.69 101 LEU A N 1
ATOM 787 C CA . LEU A 1 101 ? 14.516 -0.218 19.379 1.00 91.69 101 LEU A CA 1
ATOM 788 C C . LEU A 1 101 ? 14.062 -1.262 18.350 1.00 91.69 101 LEU A C 1
ATOM 790 O O . LEU A 1 101 ? 14.873 -2.053 17.871 1.00 91.69 101 LEU A O 1
ATOM 794 N N . VAL A 1 102 ? 12.782 -1.244 17.969 1.00 90.69 102 VAL A N 1
ATOM 795 C CA . VAL A 1 102 ? 12.242 -2.159 16.953 1.00 90.69 102 VAL A CA 1
ATOM 796 C C . VAL A 1 102 ? 12.808 -1.832 15.571 1.00 90.69 102 VAL A C 1
ATOM 798 O O . VAL A 1 102 ? 13.164 -2.750 14.841 1.00 90.69 102 VAL A O 1
ATOM 801 N N . GLY A 1 103 ? 12.939 -0.551 15.217 1.00 86.75 103 GLY A N 1
ATOM 802 C CA . GLY A 1 103 ? 13.531 -0.136 13.945 1.00 86.75 103 GLY A CA 1
ATOM 803 C C . GLY A 1 103 ? 14.996 -0.544 13.831 1.00 86.75 103 GLY A C 1
ATOM 804 O O . GLY A 1 103 ? 15.392 -1.109 12.816 1.00 86.75 103 GLY A O 1
ATOM 805 N N . PHE A 1 104 ? 15.771 -0.370 14.903 1.00 89.00 104 PHE A N 1
ATOM 806 C CA . PHE A 1 104 ? 17.148 -0.844 14.981 1.00 89.00 104 PHE A CA 1
ATOM 807 C C . PHE A 1 104 ? 17.226 -2.355 14.771 1.00 89.00 104 PHE A C 1
ATOM 809 O O . PHE A 1 104 ? 17.937 -2.787 13.872 1.00 89.00 104 PHE A O 1
ATOM 816 N N . LEU A 1 105 ? 16.441 -3.150 15.509 1.00 82.50 105 LEU A N 1
ATOM 817 C CA . LEU A 1 105 ? 16.394 -4.608 15.336 1.00 82.50 105 LEU A CA 1
ATOM 818 C C . LEU A 1 105 ? 15.990 -5.019 13.913 1.00 82.50 105 LEU A C 1
ATOM 820 O O . LEU A 1 105 ? 16.591 -5.931 13.352 1.00 82.50 105 LEU A O 1
ATOM 824 N N . ALA A 1 106 ? 15.009 -4.334 13.320 1.00 79.12 106 ALA A N 1
ATOM 825 C CA . ALA A 1 106 ? 14.549 -4.608 11.963 1.00 79.12 106 ALA A CA 1
ATOM 826 C C . ALA A 1 106 ? 15.643 -4.343 10.917 1.00 79.12 106 ALA A C 1
ATOM 828 O O . ALA A 1 106 ? 15.792 -5.120 9.983 1.00 79.12 106 ALA A O 1
ATOM 829 N N . THR A 1 107 ? 16.429 -3.276 11.082 1.00 81.31 107 THR A N 1
ATOM 830 C CA . THR A 1 107 ? 17.514 -2.936 10.142 1.00 81.31 107 THR A CA 1
ATOM 831 C C . THR A 1 107 ? 18.848 -3.613 10.439 1.00 81.31 107 THR A C 1
ATOM 833 O O . THR A 1 107 ? 19.669 -3.756 9.538 1.00 81.31 107 THR A O 1
ATOM 836 N N . ALA A 1 108 ? 19.088 -4.044 11.679 1.00 80.50 108 ALA A N 1
ATOM 837 C CA . ALA A 1 108 ? 20.331 -4.703 12.072 1.00 80.50 108 ALA A CA 1
ATOM 838 C C . ALA A 1 108 ? 20.491 -6.071 11.398 1.00 80.50 108 ALA A C 1
ATOM 840 O O . ALA A 1 108 ? 21.616 -6.495 11.152 1.00 80.50 108 ALA A O 1
ATOM 841 N N . LEU A 1 109 ? 19.371 -6.731 11.085 1.00 74.06 109 LEU A N 1
ATOM 842 C CA . LEU A 1 109 ? 19.339 -8.027 10.407 1.00 74.06 109 LEU A CA 1
ATOM 843 C C . LEU A 1 109 ? 19.491 -7.933 8.884 1.00 74.06 109 LEU A C 1
ATOM 845 O O . LEU A 1 109 ? 19.680 -8.964 8.249 1.00 74.06 109 LEU A O 1
ATOM 849 N N . ILE A 1 110 ? 19.400 -6.733 8.307 1.00 73.88 110 ILE A N 1
ATOM 850 C CA . ILE A 1 110 ? 19.519 -6.532 6.861 1.00 73.88 110 ILE A CA 1
ATOM 851 C C . ILE A 1 110 ? 20.994 -6.305 6.534 1.00 73.88 110 ILE A C 1
ATOM 853 O O . ILE A 1 110 ? 21.635 -5.386 7.073 1.00 73.88 110 ILE A O 1
ATOM 857 N N . ALA A 1 111 ? 21.538 -7.162 5.670 1.00 77.12 111 ALA A N 1
ATOM 858 C CA . ALA A 1 111 ? 22.902 -7.014 5.187 1.00 77.12 111 ALA A CA 1
ATOM 859 C C . ALA A 1 111 ? 23.012 -5.765 4.297 1.00 77.12 111 ALA A C 1
ATOM 861 O O . ALA A 1 111 ? 22.044 -5.307 3.687 1.00 77.12 111 ALA A O 1
ATOM 862 N N . GLN A 1 112 ? 24.191 -5.158 4.257 1.00 67.31 112 GLN A N 1
ATOM 863 C CA . GLN A 1 112 ? 24.392 -3.889 3.557 1.00 67.31 112 GLN A CA 1
ATOM 864 C C . GLN A 1 112 ? 24.279 -4.067 2.040 1.00 67.31 112 GLN A C 1
ATOM 866 O O . GLN A 1 112 ? 23.685 -3.243 1.351 1.00 67.31 112 GLN A O 1
ATOM 871 N N . GLU A 1 113 ? 24.738 -5.211 1.551 1.00 66.56 113 GLU A N 1
ATOM 872 C CA . GLU A 1 113 ? 24.646 -5.660 0.170 1.00 66.56 113 GLU A CA 1
ATOM 873 C C . GLU A 1 113 ? 23.189 -5.889 -0.247 1.00 66.56 113 GLU A C 1
ATOM 875 O O . GLU A 1 113 ? 22.813 -5.567 -1.369 1.00 66.56 113 GLU A O 1
ATOM 880 N N . GLU A 1 114 ? 22.338 -6.374 0.662 1.00 62.75 114 GLU A N 1
ATOM 881 C CA . GLU A 1 114 ? 20.896 -6.517 0.418 1.00 62.75 114 GLU A CA 1
ATOM 882 C C . GLU A 1 114 ? 20.204 -5.157 0.336 1.00 62.75 114 GLU A C 1
ATOM 884 O O . GLU A 1 114 ? 19.299 -4.971 -0.476 1.00 62.75 114 GLU A O 1
ATOM 889 N N . LEU A 1 115 ? 20.642 -4.191 1.147 1.00 64.56 115 LEU A N 1
ATOM 890 C CA . LEU A 1 115 ? 20.145 -2.820 1.102 1.00 64.56 115 LEU A CA 1
ATOM 891 C C . LEU A 1 115 ? 20.525 -2.151 -0.223 1.00 64.56 115 LEU A C 1
ATOM 893 O O . LEU A 1 115 ? 19.675 -1.553 -0.880 1.00 64.56 115 LEU A O 1
ATOM 897 N N . ILE A 1 116 ? 21.785 -2.301 -0.635 1.00 60.69 116 ILE A N 1
ATOM 898 C CA . ILE A 1 116 ? 22.293 -1.802 -1.912 1.00 60.69 116 ILE A CA 1
ATOM 899 C C . ILE A 1 116 ? 21.594 -2.511 -3.067 1.00 60.69 116 ILE A C 1
ATOM 901 O O . ILE A 1 116 ? 21.205 -1.833 -4.002 1.00 60.69 116 ILE A O 1
ATOM 905 N N . ALA A 1 117 ? 21.347 -3.819 -3.007 1.00 61.53 117 ALA A N 1
ATOM 906 C CA . ALA A 1 117 ? 20.600 -4.538 -4.039 1.00 61.53 117 ALA A CA 1
ATOM 907 C C . ALA A 1 117 ? 19.126 -4.097 -4.100 1.00 61.53 117 ALA A C 1
ATOM 909 O O . ALA A 1 117 ? 18.593 -3.868 -5.185 1.00 61.53 117 ALA A O 1
ATOM 910 N N . ALA A 1 118 ? 18.469 -3.908 -2.951 1.00 60.91 118 ALA A N 1
ATOM 911 C CA . ALA A 1 118 ? 17.103 -3.387 -2.868 1.00 60.91 118 ALA A CA 1
ATOM 912 C C . ALA A 1 118 ? 17.004 -1.959 -3.420 1.00 60.91 118 ALA A C 1
ATOM 914 O O . ALA A 1 118 ? 16.004 -1.589 -4.039 1.00 60.91 118 ALA A O 1
ATOM 915 N N . MET A 1 119 ? 18.061 -1.174 -3.232 1.00 57.00 119 MET A N 1
ATOM 916 C CA . MET A 1 119 ? 18.198 0.150 -3.807 1.00 57.00 119 MET A CA 1
ATOM 917 C C . MET A 1 119 ? 18.580 0.122 -5.275 1.00 57.00 119 MET A C 1
ATOM 919 O O . MET A 1 119 ? 17.970 0.806 -6.061 1.00 57.00 119 MET A O 1
ATOM 923 N N . GLN A 1 120 ? 19.506 -0.700 -5.731 1.00 54.03 120 GLN A N 1
ATOM 924 C CA . GLN A 1 120 ? 19.803 -0.829 -7.158 1.00 54.03 120 GLN A CA 1
ATOM 925 C C . GLN A 1 120 ? 18.584 -1.356 -7.932 1.00 54.03 120 GLN A C 1
ATOM 927 O O . GLN A 1 120 ? 18.369 -0.976 -9.079 1.00 54.03 120 GLN A O 1
ATOM 932 N N . SER A 1 121 ? 17.688 -2.085 -7.259 1.00 61.22 121 SER A N 1
ATOM 933 C CA . SER A 1 121 ? 16.318 -2.370 -7.700 1.00 61.22 121 SER A CA 1
ATOM 934 C C . SER A 1 121 ? 15.376 -1.143 -7.624 1.00 61.22 121 SER A C 1
ATOM 936 O O . SER A 1 121 ? 14.153 -1.290 -7.599 1.00 61.22 121 SER A O 1
ATOM 938 N N . TYR A 1 122 ? 15.903 0.093 -7.607 1.00 54.56 122 TYR A N 1
ATOM 939 C CA . TYR A 1 122 ? 15.180 1.372 -7.469 1.00 54.56 122 TYR A CA 1
ATOM 940 C C . TYR A 1 122 ? 14.079 1.535 -8.506 1.00 54.56 122 TYR A C 1
ATOM 942 O O . TYR A 1 122 ? 13.099 2.233 -8.258 1.00 54.56 122 TYR A O 1
ATOM 950 N N . THR A 1 123 ? 14.190 0.863 -9.647 1.00 58.03 123 THR A N 1
ATOM 951 C CA . THR A 1 123 ? 13.114 0.785 -10.630 1.00 58.03 123 THR A CA 1
ATOM 952 C C . THR A 1 123 ? 11.900 0.058 -10.050 1.00 58.03 123 THR A C 1
ATOM 954 O O . THR A 1 123 ? 10.796 0.589 -10.111 1.00 58.03 123 THR A O 1
ATOM 957 N N . ALA A 1 124 ? 12.085 -1.107 -9.422 1.00 57.97 124 ALA A N 1
ATOM 958 C CA . ALA A 1 124 ? 11.019 -1.873 -8.779 1.00 57.97 124 ALA A CA 1
ATOM 959 C C . ALA A 1 124 ? 10.477 -1.169 -7.526 1.00 57.97 124 ALA A C 1
ATOM 961 O O . ALA A 1 124 ? 9.261 -1.082 -7.362 1.00 57.97 124 ALA A O 1
ATOM 962 N N . LEU A 1 125 ? 11.348 -0.608 -6.677 1.00 63.66 125 LEU A N 1
ATOM 963 C CA . LEU A 1 125 ? 10.932 0.154 -5.492 1.00 63.66 125 LEU A CA 1
ATOM 964 C C . LEU A 1 125 ? 10.212 1.454 -5.874 1.00 63.66 125 LEU A C 1
ATOM 966 O O . LEU A 1 125 ? 9.187 1.787 -5.288 1.00 63.66 125 LEU A O 1
ATOM 970 N N . GLY A 1 126 ? 10.714 2.183 -6.870 1.00 63.62 126 GLY A N 1
ATOM 971 C CA . GLY A 1 126 ? 10.109 3.413 -7.374 1.00 63.62 126 GLY A CA 1
ATOM 972 C C . GLY A 1 126 ? 8.737 3.149 -7.984 1.00 63.62 126 GLY A C 1
ATOM 973 O O . GLY A 1 126 ? 7.765 3.824 -7.652 1.00 63.62 126 GLY A O 1
ATOM 974 N N . ILE A 1 127 ? 8.621 2.096 -8.793 1.00 64.31 127 ILE A N 1
ATOM 975 C CA . ILE A 1 127 ? 7.341 1.592 -9.296 1.00 64.31 127 ILE A CA 1
ATOM 976 C C . ILE A 1 127 ? 6.410 1.210 -8.139 1.00 64.31 127 ILE A C 1
ATOM 978 O O . ILE A 1 127 ? 5.242 1.608 -8.131 1.00 64.31 127 ILE A O 1
ATOM 982 N N . ALA A 1 128 ? 6.916 0.464 -7.154 1.00 68.69 128 ALA A N 1
ATOM 983 C CA . ALA A 1 128 ? 6.143 0.057 -5.993 1.00 68.69 128 ALA A CA 1
ATOM 984 C C . ALA A 1 128 ? 5.655 1.279 -5.220 1.00 68.69 128 ALA A C 1
ATOM 986 O O . ALA A 1 128 ? 4.487 1.317 -4.886 1.00 68.69 128 ALA A O 1
ATOM 987 N N . LEU A 1 129 ? 6.467 2.313 -5.008 1.00 67.81 129 LEU A N 1
ATOM 988 C CA . LEU A 1 129 ? 6.054 3.554 -4.346 1.00 67.81 129 LEU A CA 1
ATOM 989 C C . LEU A 1 129 ? 5.013 4.333 -5.161 1.00 67.81 129 LEU A C 1
ATOM 991 O O . LEU A 1 129 ? 4.027 4.799 -4.589 1.00 67.81 129 LEU A O 1
ATOM 995 N N . ILE A 1 130 ? 5.176 4.418 -6.486 1.00 65.62 130 ILE A N 1
ATOM 996 C CA . ILE A 1 130 ? 4.221 5.076 -7.396 1.00 65.62 130 ILE A CA 1
ATOM 997 C C . ILE A 1 130 ? 2.849 4.385 -7.366 1.00 65.62 130 ILE A C 1
ATOM 999 O O . ILE A 1 130 ? 1.823 5.048 -7.523 1.00 65.62 130 ILE A O 1
ATOM 1003 N N . VAL A 1 131 ? 2.796 3.070 -7.150 1.00 74.62 131 VAL A N 1
ATOM 1004 C CA . VAL A 1 131 ? 1.527 2.332 -7.042 1.00 74.62 131 VAL A CA 1
ATOM 1005 C C . VAL A 1 131 ? 1.026 2.263 -5.600 1.00 74.62 131 VAL A C 1
ATOM 1007 O O . VAL A 1 131 ? -0.137 2.535 -5.310 1.00 74.62 131 VAL A O 1
ATOM 1010 N N . PHE A 1 132 ? 1.896 1.933 -4.663 1.00 79.00 132 PHE A N 1
ATOM 1011 C CA . PHE A 1 132 ? 1.554 1.684 -3.273 1.00 79.00 132 PHE A CA 1
ATOM 1012 C C . PHE A 1 132 ? 1.117 2.955 -2.557 1.00 79.00 132 PHE A C 1
ATOM 1014 O O . PHE A 1 132 ? 0.081 2.941 -1.896 1.00 79.00 132 PHE A O 1
ATOM 1021 N N . LEU A 1 133 ? 1.850 4.064 -2.710 1.00 76.31 133 LEU A N 1
ATOM 1022 C CA . LEU A 1 133 ? 1.556 5.290 -1.971 1.00 76.31 133 LEU A CA 1
ATOM 1023 C C . LEU A 1 133 ? 0.173 5.859 -2.345 1.00 76.31 133 LEU A C 1
ATOM 1025 O O . LEU A 1 133 ? -0.632 6.070 -1.432 1.00 76.31 133 LEU A O 1
ATOM 1029 N N . PRO A 1 134 ? -0.193 6.029 -3.634 1.00 78.69 134 PRO A N 1
ATOM 1030 C CA . PRO A 1 134 ? -1.539 6.478 -3.980 1.00 78.69 134 PRO A CA 1
ATOM 1031 C C . PRO A 1 134 ? -2.617 5.461 -3.594 1.00 78.69 134 PRO A C 1
ATOM 1033 O O . PRO A 1 134 ? -3.673 5.859 -3.107 1.00 78.69 134 PRO A O 1
ATOM 1036 N N . THR A 1 135 ? -2.352 4.157 -3.734 1.00 87.19 135 THR A N 1
ATOM 1037 C CA . THR A 1 135 ? -3.292 3.103 -3.308 1.00 87.19 135 THR A CA 1
ATOM 1038 C C . THR A 1 135 ? -3.580 3.187 -1.808 1.00 87.19 135 THR A C 1
ATOM 1040 O O . THR A 1 135 ? -4.736 3.099 -1.395 1.00 87.19 135 THR A O 1
ATOM 1043 N N . LEU A 1 136 ? -2.555 3.412 -0.986 1.00 86.31 136 LEU A N 1
ATOM 1044 C CA . LEU A 1 136 ? -2.668 3.567 0.461 1.00 86.31 136 LEU A CA 1
ATOM 1045 C C . LEU A 1 136 ? -3.444 4.840 0.829 1.00 86.31 136 LEU A C 1
ATOM 1047 O O . LEU A 1 136 ? -4.356 4.777 1.656 1.00 86.31 136 LEU A O 1
ATOM 1051 N N . ILE A 1 137 ? -3.158 5.971 0.176 1.00 80.75 137 ILE A N 1
ATOM 1052 C CA . ILE A 1 137 ? -3.891 7.233 0.379 1.00 80.75 137 ILE A CA 1
ATOM 1053 C C . ILE A 1 137 ? -5.378 7.054 0.036 1.00 80.75 137 ILE A C 1
ATOM 1055 O O . ILE A 1 137 ? -6.251 7.413 0.831 1.00 80.75 137 ILE A O 1
ATOM 1059 N N . LEU A 1 138 ? -5.689 6.447 -1.113 1.00 88.50 138 LEU A N 1
ATOM 1060 C CA . LEU A 1 138 ? -7.067 6.160 -1.523 1.00 88.50 138 LEU A CA 1
ATOM 1061 C C . LEU A 1 138 ? -7.740 5.114 -0.625 1.00 88.50 138 LEU A C 1
ATOM 1063 O O . LEU A 1 138 ? -8.953 5.175 -0.394 1.00 88.50 138 LEU A O 1
ATOM 1067 N N . GLY A 1 139 ? -6.970 4.174 -0.079 1.00 88.00 139 GLY A N 1
ATOM 1068 C CA . GLY A 1 139 ? -7.417 3.215 0.927 1.00 88.00 139 GLY A CA 1
ATOM 1069 C C . GLY A 1 139 ? -7.875 3.917 2.204 1.00 88.00 139 GLY A C 1
ATOM 1070 O O . GLY A 1 139 ? -9.010 3.718 2.642 1.00 88.00 139 GLY A O 1
ATOM 1071 N N . PHE A 1 140 ? -7.058 4.820 2.750 1.00 86.94 140 PHE A N 1
ATOM 1072 C CA . PHE A 1 140 ? -7.447 5.641 3.900 1.00 86.94 140 PHE A CA 1
ATOM 1073 C C . PHE A 1 140 ? -8.648 6.531 3.598 1.00 86.94 140 PHE A C 1
ATOM 1075 O O . PHE A 1 140 ? -9.564 6.620 4.418 1.00 86.94 140 PHE A O 1
ATOM 1082 N N . PHE A 1 141 ? -8.693 7.137 2.411 1.00 85.00 141 PHE A N 1
ATOM 1083 C CA . PHE A 1 141 ? -9.851 7.912 1.977 1.00 85.00 141 PHE A CA 1
ATOM 1084 C C . PHE A 1 141 ? -11.129 7.058 1.956 1.00 85.00 141 PHE A C 1
ATOM 1086 O O . PHE A 1 141 ? -12.175 7.485 2.442 1.00 85.00 141 PHE A O 1
ATOM 1093 N N . THR A 1 142 ? -11.034 5.811 1.489 1.00 89.56 142 THR A N 1
ATOM 1094 C CA . THR A 1 142 ? -12.143 4.843 1.489 1.00 89.56 142 THR A CA 1
ATOM 1095 C C . THR A 1 142 ? -12.628 4.526 2.899 1.00 89.56 142 THR A C 1
ATOM 1097 O O . THR A 1 142 ? -13.832 4.564 3.152 1.00 89.56 142 THR A O 1
ATOM 1100 N N . ILE A 1 143 ? -11.710 4.273 3.836 1.00 87.25 143 ILE A N 1
ATOM 1101 C CA . ILE A 1 143 ? -12.045 4.028 5.246 1.00 87.25 143 ILE A CA 1
ATOM 1102 C C . ILE A 1 143 ? -12.729 5.261 5.854 1.00 87.25 143 ILE A C 1
ATOM 1104 O O . ILE A 1 143 ? -13.762 5.137 6.515 1.00 87.25 143 ILE A O 1
ATOM 1108 N N . MET A 1 144 ? -12.201 6.460 5.595 1.00 85.94 144 MET A N 1
ATOM 1109 C CA . MET A 1 144 ? -12.769 7.714 6.093 1.00 85.94 144 MET A CA 1
ATOM 1110 C C . MET A 1 144 ? -14.196 7.936 5.575 1.00 85.94 144 MET A C 1
ATOM 1112 O O . MET A 1 144 ? -15.092 8.248 6.362 1.00 85.94 144 MET A O 1
ATOM 1116 N N . VAL A 1 145 ? -14.430 7.743 4.277 1.00 86.88 145 VAL A N 1
ATOM 1117 C CA . VAL A 1 145 ? -15.759 7.872 3.662 1.00 86.88 145 VAL A CA 1
ATOM 1118 C C . VAL A 1 145 ? -16.731 6.840 4.233 1.00 86.88 145 VAL A C 1
ATOM 1120 O O . VAL A 1 145 ? -17.837 7.204 4.638 1.00 86.88 145 VAL A O 1
ATOM 1123 N N . ALA A 1 146 ? -16.307 5.578 4.348 1.00 87.31 146 ALA A N 1
ATOM 1124 C CA . ALA A 1 146 ? -17.118 4.517 4.940 1.00 87.31 146 ALA A CA 1
ATOM 1125 C C . ALA A 1 146 ? -17.515 4.847 6.389 1.00 87.31 146 ALA A C 1
ATOM 1127 O O . ALA A 1 146 ? -18.636 4.568 6.807 1.00 87.31 146 ALA A O 1
ATOM 1128 N N . SER A 1 147 ? -16.629 5.511 7.137 1.00 84.75 147 SER A N 1
ATOM 1129 C CA . SER A 1 147 ? -16.874 5.884 8.531 1.00 84.75 147 SER A CA 1
ATOM 1130 C C . SER A 1 147 ? -17.937 6.975 8.720 1.00 84.75 147 SER A C 1
ATOM 1132 O O . SER A 1 147 ? -18.544 7.024 9.791 1.00 84.75 147 SER A O 1
ATOM 1134 N N . LYS A 1 148 ? -18.150 7.836 7.713 1.00 85.44 148 LYS A N 1
ATOM 1135 C CA . LYS A 1 148 ? -19.112 8.955 7.745 1.00 85.44 148 LYS A CA 1
ATOM 1136 C C . LYS A 1 148 ? -20.450 8.624 7.081 1.00 85.44 148 LYS A C 1
ATOM 1138 O O . LYS A 1 148 ? -21.385 9.403 7.212 1.00 85.44 148 LYS A O 1
ATOM 1143 N N . ALA A 1 149 ? -20.527 7.508 6.352 1.00 83.69 149 ALA A N 1
ATOM 1144 C CA . ALA A 1 149 ? -21.712 7.060 5.618 1.00 83.69 149 ALA A CA 1
ATOM 1145 C C . ALA A 1 149 ? -22.342 8.136 4.702 1.00 83.69 149 ALA A C 1
ATOM 1147 O O . ALA A 1 149 ? -23.543 8.103 4.438 1.00 83.69 149 ALA A O 1
ATOM 1148 N N . SER A 1 150 ? -21.550 9.092 4.198 1.00 87.94 150 SER A N 1
ATOM 1149 C CA . SER A 1 150 ? -22.063 10.149 3.325 1.00 87.94 150 SER A CA 1
ATOM 1150 C C . SER A 1 150 ? -22.237 9.619 1.892 1.00 87.94 150 SER A C 1
ATOM 1152 O O . SER A 1 150 ? -21.253 9.192 1.279 1.00 87.94 150 SER A O 1
ATOM 1154 N N . PRO A 1 151 ? -23.449 9.667 1.301 1.00 87.75 151 PRO A N 1
ATOM 1155 C CA . PRO A 1 151 ? -23.677 9.153 -0.052 1.00 87.75 151 PRO A CA 1
ATOM 1156 C C . PRO A 1 151 ? -22.765 9.817 -1.088 1.00 87.75 151 PRO A C 1
ATOM 1158 O O . PRO A 1 151 ? -22.175 9.137 -1.923 1.00 87.75 151 PRO A O 1
ATOM 1161 N N . MET A 1 152 ? -22.577 11.138 -0.978 1.00 86.44 152 MET A N 1
ATOM 1162 C CA . MET A 1 152 ? -21.698 11.907 -1.864 1.00 86.44 152 MET A CA 1
ATOM 1163 C C . MET A 1 152 ? -20.231 11.461 -1.766 1.00 86.44 152 MET A C 1
ATOM 1165 O O . MET A 1 152 ? -19.543 11.368 -2.781 1.00 86.44 152 MET A O 1
ATOM 1169 N N . GLY A 1 153 ? -19.759 11.130 -0.558 1.00 87.88 153 GLY A N 1
ATOM 1170 C CA . GLY A 1 153 ? -18.396 10.645 -0.351 1.00 87.88 153 GLY A CA 1
ATOM 1171 C C . GLY A 1 153 ? -18.153 9.309 -1.048 1.00 87.88 153 GLY A C 1
ATOM 1172 O O . GLY A 1 153 ? -17.102 9.124 -1.655 1.00 87.88 153 GLY A O 1
ATOM 1173 N N . ILE A 1 154 ? -19.141 8.407 -1.018 1.00 90.06 154 ILE A N 1
ATOM 1174 C CA . ILE A 1 154 ? -19.065 7.089 -1.667 1.00 90.06 154 ILE A CA 1
ATOM 1175 C C . ILE A 1 154 ? -18.954 7.239 -3.190 1.00 90.06 154 ILE A C 1
ATOM 1177 O O . ILE A 1 154 ? -18.118 6.589 -3.818 1.00 90.06 154 ILE A O 1
ATOM 1181 N N . TYR A 1 155 ? -19.749 8.130 -3.793 1.00 90.75 155 TYR A N 1
ATOM 1182 C CA . TYR A 1 155 ? -19.659 8.402 -5.230 1.00 90.75 155 TYR A CA 1
ATOM 1183 C C . TYR A 1 155 ? -18.297 8.976 -5.623 1.00 90.75 155 TYR A C 1
ATOM 1185 O O . TYR A 1 155 ? -17.677 8.473 -6.560 1.00 90.75 155 TYR A O 1
ATOM 1193 N N . PHE A 1 156 ? -17.808 9.981 -4.891 1.00 87.25 156 PHE A N 1
ATOM 1194 C CA . PHE A 1 156 ? -16.504 10.583 -5.166 1.00 87.25 156 PHE A CA 1
ATOM 1195 C C . PHE A 1 156 ? -15.371 9.564 -5.015 1.00 87.25 156 PHE A C 1
ATOM 1197 O O . PHE A 1 156 ? -14.538 9.429 -5.903 1.00 87.25 156 PHE A O 1
ATOM 1204 N N . GLN A 1 157 ? -15.393 8.767 -3.945 1.00 92.81 157 GLN A N 1
ATOM 1205 C CA . GLN A 1 157 ? -14.430 7.693 -3.719 1.00 92.81 157 GLN A CA 1
ATOM 1206 C C . GLN A 1 157 ? -14.418 6.682 -4.872 1.00 92.81 157 GLN A C 1
ATOM 1208 O O . GLN A 1 157 ? -13.342 6.328 -5.354 1.00 92.81 157 GLN A O 1
ATOM 1213 N N . LYS A 1 158 ? -15.587 6.262 -5.368 1.00 92.31 158 LYS A N 1
ATOM 1214 C CA . LYS A 1 158 ? -15.676 5.367 -6.529 1.00 92.31 158 LYS A CA 1
ATOM 1215 C C . LYS A 1 158 ? -15.080 5.996 -7.792 1.00 92.31 158 LYS A C 1
ATOM 1217 O O . LYS A 1 158 ? -14.331 5.322 -8.492 1.00 92.31 158 LYS A O 1
ATOM 1222 N N . ILE A 1 159 ? -15.390 7.263 -8.078 1.00 88.75 159 ILE A N 1
ATOM 1223 C CA . ILE A 1 159 ? -14.847 7.984 -9.242 1.00 88.75 159 ILE A CA 1
ATOM 1224 C C . ILE A 1 159 ? -13.320 8.058 -9.160 1.00 88.75 159 ILE A C 1
ATOM 1226 O O . ILE A 1 159 ? -12.642 7.737 -10.134 1.00 88.75 159 ILE A O 1
ATOM 1230 N N . THR A 1 160 ? -12.766 8.398 -7.997 1.00 89.19 160 THR A N 1
ATOM 1231 C CA . THR A 1 160 ? -11.313 8.473 -7.813 1.00 89.19 160 THR A CA 1
ATOM 1232 C C . THR A 1 160 ? -10.642 7.118 -8.027 1.00 89.19 160 THR A C 1
ATOM 1234 O O . THR A 1 160 ? -9.622 7.047 -8.712 1.00 89.19 160 THR A O 1
ATOM 1237 N N . TRP A 1 161 ? -11.233 6.027 -7.525 1.00 93.75 161 TRP A N 1
ATOM 1238 C CA . TRP A 1 161 ? -10.729 4.680 -7.805 1.00 93.75 161 TRP A CA 1
ATOM 1239 C C . TRP A 1 161 ? -10.787 4.326 -9.286 1.00 93.75 161 TRP A C 1
ATOM 1241 O O . TRP A 1 161 ? -9.827 3.742 -9.781 1.00 93.75 161 TRP A O 1
ATOM 1251 N N . VAL A 1 162 ? -11.851 4.701 -10.006 1.00 92.25 162 VAL A N 1
ATOM 1252 C CA . VAL A 1 162 ? -11.951 4.501 -11.464 1.00 92.25 162 VAL A CA 1
ATOM 1253 C C . VAL A 1 162 ? -10.839 5.246 -12.193 1.00 92.25 162 VAL A C 1
ATOM 1255 O O . VAL A 1 162 ? -10.151 4.642 -13.010 1.00 92.25 162 VAL A O 1
ATOM 1258 N N . ILE A 1 163 ? -10.628 6.527 -11.885 1.00 86.88 163 ILE A N 1
ATOM 1259 C CA . ILE A 1 163 ? -9.586 7.342 -12.526 1.00 86.88 163 ILE A CA 1
ATOM 1260 C C . ILE A 1 163 ? -8.208 6.727 -12.269 1.00 86.88 163 ILE A C 1
ATOM 1262 O O . ILE A 1 163 ? -7.440 6.514 -13.205 1.00 86.88 163 ILE A O 1
ATOM 1266 N N . TYR A 1 164 ? -7.916 6.387 -11.014 1.00 89.25 164 TYR A N 1
ATOM 1267 C CA . TYR A 1 164 ? -6.625 5.840 -10.618 1.00 89.25 164 TYR A CA 1
ATOM 1268 C C . TYR A 1 164 ? -6.336 4.468 -11.240 1.00 89.25 164 TYR A C 1
ATOM 1270 O O . TYR A 1 164 ? -5.270 4.246 -11.808 1.00 89.25 164 TYR A O 1
ATOM 1278 N N . SER A 1 165 ? -7.294 3.546 -11.178 1.00 89.44 165 SER A N 1
ATOM 1279 C CA . SER A 1 165 ? -7.140 2.213 -11.770 1.00 89.44 165 SER A CA 1
ATOM 1280 C C . SER A 1 165 ? -7.058 2.260 -13.295 1.00 89.44 165 SER A C 1
ATOM 1282 O O . SER A 1 165 ? -6.230 1.559 -13.868 1.00 89.44 165 SER A O 1
ATOM 1284 N N . THR A 1 166 ? -7.832 3.130 -13.952 1.00 87.62 166 THR A N 1
ATOM 1285 C CA . THR A 1 166 ? -7.721 3.369 -15.401 1.00 87.62 166 THR A CA 1
ATOM 1286 C C . THR A 1 166 ? -6.335 3.895 -15.758 1.00 87.62 166 THR A C 1
ATOM 1288 O O . THR A 1 166 ? -5.710 3.400 -16.692 1.00 87.62 166 THR A O 1
ATOM 1291 N N . TYR A 1 167 ? -5.820 4.853 -14.986 1.00 86.31 167 TYR A N 1
ATOM 1292 C CA . TYR A 1 167 ? -4.467 5.370 -15.153 1.00 86.31 167 TYR A CA 1
ATOM 1293 C C . TYR A 1 167 ? -3.408 4.265 -15.024 1.00 86.31 167 TYR A C 1
ATOM 1295 O O . TYR A 1 167 ? -2.559 4.130 -15.905 1.00 86.31 167 TYR A O 1
ATOM 1303 N N . LEU A 1 168 ? -3.480 3.439 -13.973 1.00 85.75 168 LEU A N 1
ATOM 1304 C CA . LEU A 1 168 ? -2.558 2.316 -13.785 1.00 85.75 168 LEU A CA 1
ATOM 1305 C C . LEU A 1 168 ? -2.653 1.298 -14.922 1.00 85.75 168 LEU A C 1
ATOM 1307 O O . LEU A 1 168 ? -1.622 0.851 -15.420 1.00 85.75 168 LEU A O 1
ATOM 1311 N N . PHE A 1 169 ? -3.869 0.947 -15.337 1.00 88.44 169 PHE A N 1
ATOM 1312 C CA . PHE A 1 169 ? -4.120 -0.017 -16.404 1.00 88.44 169 PHE A CA 1
ATOM 1313 C C . PHE A 1 169 ? -3.536 0.457 -17.734 1.00 88.44 169 PHE A C 1
ATOM 1315 O O . PHE A 1 169 ? -2.827 -0.292 -18.399 1.00 88.44 169 PHE A O 1
ATOM 1322 N N . ILE A 1 170 ? -3.771 1.721 -18.096 1.00 82.50 170 ILE A N 1
ATOM 1323 C CA . ILE A 1 170 ? -3.200 2.331 -19.299 1.00 82.50 170 ILE A CA 1
ATOM 1324 C C . ILE A 1 170 ? -1.674 2.347 -19.194 1.00 82.50 170 ILE A C 1
ATOM 1326 O O . ILE A 1 170 ? -0.997 1.842 -20.084 1.00 82.50 170 ILE A O 1
ATOM 1330 N N . ARG A 1 171 ? -1.107 2.865 -18.099 1.00 80.62 171 ARG A N 1
ATOM 1331 C CA . ARG A 1 171 ? 0.349 3.019 -17.973 1.00 80.62 171 ARG A CA 1
ATOM 1332 C C . ARG A 1 171 ? 1.084 1.675 -17.995 1.00 80.62 171 ARG A C 1
ATOM 1334 O O . ARG A 1 171 ? 2.067 1.531 -18.717 1.00 80.62 171 ARG A O 1
ATOM 1341 N N . SER A 1 172 ? 0.592 0.680 -17.259 1.00 84.12 172 SER A N 1
ATOM 1342 C CA . SER A 1 172 ? 1.167 -0.674 -17.251 1.00 84.12 172 SER A CA 1
ATOM 1343 C C . SER A 1 172 ? 0.907 -1.431 -18.558 1.00 84.12 172 SER A C 1
ATOM 1345 O O . SER A 1 172 ? 1.818 -2.072 -19.077 1.00 84.12 172 SER A O 1
ATOM 1347 N N . GLY A 1 173 ? -0.286 -1.302 -19.146 1.00 86.62 173 GLY A N 1
ATOM 1348 C CA . GLY A 1 173 ? -0.652 -1.941 -20.410 1.00 86.62 173 GLY A CA 1
ATOM 1349 C C . GLY A 1 173 ? 0.155 -1.421 -21.600 1.00 86.62 173 GLY A C 1
ATOM 1350 O O . GLY A 1 173 ? 0.670 -2.215 -22.384 1.00 86.62 173 GLY A O 1
ATOM 1351 N N . PHE A 1 174 ? 0.342 -0.102 -21.708 1.00 81.81 174 PHE A N 1
ATOM 1352 C CA . PHE A 1 174 ? 1.213 0.488 -22.730 1.00 81.81 174 PHE A CA 1
ATOM 1353 C C . PHE A 1 174 ? 2.687 0.145 -22.497 1.00 81.81 174 PHE A C 1
ATOM 1355 O O . PHE A 1 174 ? 3.401 -0.087 -23.470 1.00 81.81 174 PHE A O 1
ATOM 1362 N N . GLY A 1 175 ? 3.135 0.052 -21.240 1.00 79.44 175 GLY A N 1
ATOM 1363 C CA . GLY A 1 175 ? 4.479 -0.428 -20.908 1.00 79.44 175 GLY A CA 1
ATOM 1364 C C . GLY A 1 175 ? 4.717 -1.869 -21.373 1.00 79.44 175 GLY A C 1
ATOM 1365 O O . GLY A 1 175 ? 5.713 -2.147 -22.040 1.00 79.44 175 GLY A O 1
ATOM 1366 N N . LEU A 1 176 ? 3.767 -2.770 -21.102 1.00 83.62 176 LEU A N 1
ATOM 1367 C CA . LEU A 1 176 ? 3.802 -4.156 -21.582 1.00 83.62 176 LEU A CA 1
ATOM 1368 C C . LEU A 1 176 ? 3.777 -4.238 -23.106 1.00 83.62 176 LEU A C 1
ATOM 1370 O O . LEU A 1 176 ? 4.565 -4.972 -23.698 1.00 83.62 176 LEU A O 1
ATOM 1374 N N . TYR A 1 177 ? 2.890 -3.476 -23.750 1.00 84.81 177 TYR A N 1
ATOM 1375 C CA . TYR A 1 177 ? 2.813 -3.419 -25.206 1.00 84.81 177 TYR A CA 1
ATOM 1376 C C . TYR A 1 177 ? 4.138 -2.954 -25.818 1.00 84.81 177 TYR A C 1
ATOM 1378 O O . TYR A 1 177 ? 4.628 -3.585 -26.751 1.00 84.81 177 TYR A O 1
ATOM 1386 N N . ALA A 1 178 ? 4.740 -1.895 -25.272 1.00 77.69 178 ALA A N 1
ATOM 1387 C CA . ALA A 1 178 ? 6.019 -1.373 -25.733 1.00 77.69 178 ALA A CA 1
ATOM 1388 C C . ALA A 1 178 ? 7.138 -2.417 -25.599 1.00 77.69 178 ALA A C 1
ATOM 1390 O O . ALA A 1 178 ? 7.870 -2.639 -26.563 1.00 77.69 178 ALA A O 1
ATOM 1391 N N . ASN A 1 179 ? 7.233 -3.112 -24.459 1.00 77.88 179 ASN A N 1
ATOM 1392 C CA . ASN A 1 179 ? 8.238 -4.161 -24.271 1.00 77.88 179 ASN A CA 1
ATOM 1393 C C . ASN A 1 179 ? 8.035 -5.341 -25.241 1.00 77.88 179 ASN A C 1
ATOM 1395 O O . ASN A 1 179 ? 8.977 -5.779 -25.907 1.00 77.88 179 ASN A O 1
ATOM 1399 N N . LEU A 1 180 ? 6.793 -5.814 -25.387 1.00 82.81 180 LEU A N 1
ATOM 1400 C CA . LEU A 1 180 ? 6.449 -6.879 -26.331 1.00 82.81 180 LEU A CA 1
ATOM 1401 C C . LEU A 1 180 ? 6.769 -6.483 -27.775 1.00 82.81 180 LEU A C 1
ATOM 1403 O O . LEU A 1 180 ? 7.258 -7.312 -28.543 1.00 82.81 180 LEU A O 1
ATOM 1407 N N . ALA A 1 181 ? 6.502 -5.231 -28.146 1.00 80.88 181 ALA A N 1
ATOM 1408 C CA . ALA A 1 181 ? 6.767 -4.723 -29.482 1.00 80.88 181 ALA A CA 1
ATOM 1409 C C . ALA A 1 181 ? 8.275 -4.645 -29.770 1.00 80.88 181 ALA A C 1
ATOM 1411 O O . ALA A 1 181 ? 8.705 -5.110 -30.823 1.00 80.88 181 ALA A O 1
ATOM 1412 N N . VAL A 1 182 ? 9.087 -4.153 -28.826 1.00 78.25 182 VAL A N 1
ATOM 1413 C CA . VAL A 1 182 ? 10.555 -4.124 -28.969 1.00 78.25 182 VAL A CA 1
ATOM 1414 C C . VAL A 1 182 ? 11.118 -5.539 -29.079 1.00 78.25 182 VAL A C 1
ATOM 1416 O O . VAL A 1 182 ? 11.937 -5.802 -29.955 1.00 78.25 182 VAL A O 1
ATOM 1419 N N . THR A 1 183 ? 10.633 -6.470 -28.253 1.00 80.56 183 THR A N 1
ATOM 1420 C CA . THR A 1 183 ? 11.107 -7.862 -28.250 1.00 80.56 183 THR A CA 1
ATOM 1421 C C . THR A 1 183 ? 10.775 -8.591 -29.556 1.00 80.56 183 THR A C 1
ATOM 1423 O O . THR A 1 183 ? 11.573 -9.390 -30.038 1.00 80.56 183 THR A O 1
ATOM 1426 N N . LYS A 1 184 ? 9.599 -8.336 -30.146 1.00 83.31 184 LYS A N 1
ATOM 1427 C CA . LYS A 1 184 ? 9.149 -9.026 -31.367 1.00 83.31 184 LYS A CA 1
ATOM 1428 C C . LYS A 1 184 ? 9.628 -8.385 -32.666 1.00 83.31 184 LYS A C 1
ATOM 1430 O O . LYS A 1 184 ? 9.819 -9.105 -33.640 1.00 83.31 184 LYS A O 1
ATOM 1435 N N . PHE A 1 185 ? 9.768 -7.062 -32.702 1.00 82.44 185 PHE A N 1
ATOM 1436 C CA . PHE A 1 185 ? 9.984 -6.316 -33.947 1.00 82.44 185 PHE A CA 1
ATOM 1437 C C . PHE A 1 185 ? 11.290 -5.506 -33.972 1.00 82.44 185 PHE A C 1
ATOM 1439 O O . PHE A 1 185 ? 11.631 -4.942 -35.010 1.00 82.44 185 PHE A O 1
ATOM 1446 N N . GLY A 1 186 ? 12.034 -5.456 -32.863 1.00 76.38 186 GLY A N 1
ATOM 1447 C CA . GLY A 1 186 ? 13.215 -4.606 -32.710 1.00 76.38 186 GLY A CA 1
ATOM 1448 C C . GLY A 1 186 ? 12.865 -3.130 -32.482 1.00 76.38 186 GLY A C 1
ATOM 1449 O O . GLY A 1 186 ? 11.752 -2.675 -32.752 1.00 76.38 186 GLY A O 1
ATOM 1450 N N . GLU A 1 187 ? 13.824 -2.351 -31.976 1.00 70.56 187 GLU A N 1
ATOM 1451 C CA . GLU A 1 187 ? 13.616 -0.937 -31.608 1.00 70.56 187 GLU A CA 1
ATOM 1452 C C . GLU A 1 187 ? 13.162 -0.066 -32.786 1.00 70.56 187 GLU A C 1
ATOM 1454 O O . GLU A 1 187 ? 12.255 0.760 -32.653 1.00 70.56 187 GLU A O 1
ATOM 1459 N N . GLY A 1 188 ? 13.760 -0.291 -33.961 1.00 69.00 188 GLY A N 1
ATOM 1460 C CA . GLY A 1 188 ? 13.494 0.493 -35.166 1.00 69.00 188 GLY A CA 1
ATOM 1461 C C . GLY A 1 188 ? 12.044 0.400 -35.647 1.00 69.00 188 GLY A C 1
ATOM 1462 O O . GLY A 1 188 ? 11.524 1.365 -36.199 1.00 69.00 188 GLY A O 1
ATOM 1463 N N . ALA A 1 189 ? 11.360 -0.718 -35.384 1.00 67.88 189 ALA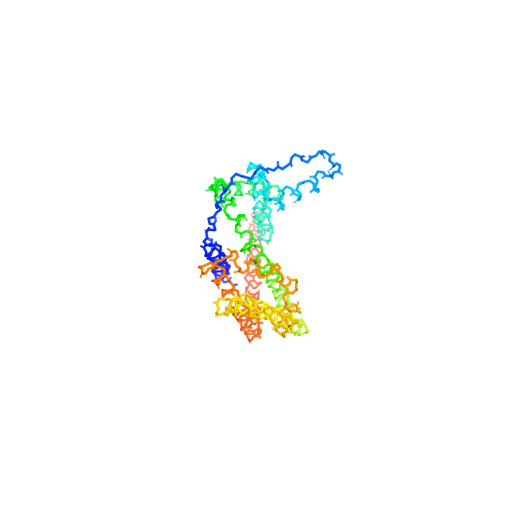 A N 1
ATOM 1464 C CA . ALA A 1 189 ? 9.963 -0.909 -35.770 1.00 67.88 189 ALA A CA 1
ATOM 1465 C C . ALA A 1 189 ? 8.977 -0.201 -34.826 1.00 67.88 189 ALA A C 1
ATOM 1467 O O . ALA A 1 189 ? 7.914 0.240 -35.260 1.00 67.88 189 ALA A O 1
ATOM 1468 N N . VAL A 1 190 ? 9.318 -0.056 -33.541 1.00 65.31 190 VAL A N 1
ATOM 1469 C CA . VAL A 1 190 ? 8.463 0.636 -32.558 1.00 65.31 190 VAL A CA 1
ATOM 1470 C C . VAL A 1 190 ? 8.583 2.155 -32.692 1.00 65.31 190 VAL A C 1
ATOM 1472 O O . VAL A 1 190 ? 7.594 2.875 -32.537 1.00 65.31 190 VAL A O 1
ATOM 1475 N N . LEU A 1 191 ? 9.779 2.634 -33.040 1.00 65.81 191 LEU A N 1
ATOM 1476 C CA . LEU A 1 191 ? 10.066 4.046 -33.297 1.00 65.81 191 LEU A CA 1
ATOM 1477 C C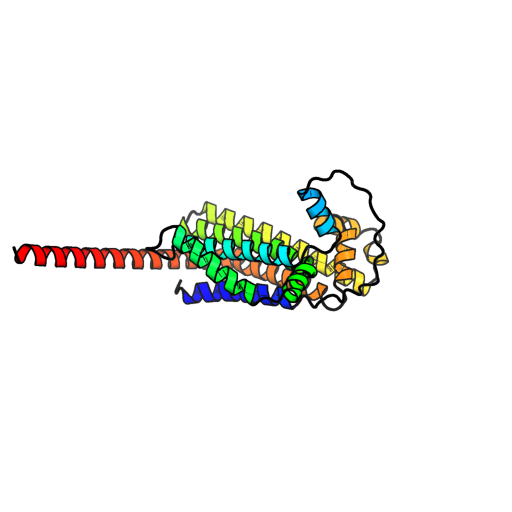 . LEU A 1 191 ? 9.602 4.515 -34.687 1.00 65.81 191 LEU A C 1
ATOM 1479 O O . LEU A 1 191 ? 9.545 5.722 -34.927 1.00 65.81 191 LEU A O 1
ATOM 1483 N N . ALA A 1 192 ? 9.211 3.598 -35.581 1.00 61.56 192 ALA A N 1
ATOM 1484 C CA . ALA A 1 192 ? 8.664 3.907 -36.900 1.00 61.56 192 ALA A CA 1
ATOM 1485 C C . ALA A 1 192 ? 7.246 4.527 -36.811 1.00 61.56 192 ALA A C 1
ATOM 1487 O O . ALA A 1 192 ? 6.202 3.905 -37.000 1.00 61.56 192 ALA A O 1
ATOM 1488 N N . GLN A 1 193 ? 7.252 5.822 -36.511 1.00 56.69 193 GLN A N 1
ATOM 1489 C CA . GLN A 1 193 ? 6.417 6.895 -37.052 1.00 56.69 193 GLN A CA 1
ATOM 1490 C C . GLN A 1 193 ? 4.931 7.031 -36.679 1.00 56.69 193 GLN A C 1
ATOM 1492 O O . GLN A 1 193 ? 4.447 8.154 -36.768 1.00 56.69 193 GLN A O 1
ATOM 1497 N N . ASN A 1 194 ? 4.210 6.012 -36.190 1.00 60.00 194 ASN A N 1
ATOM 1498 C CA . ASN A 1 194 ? 2.799 6.215 -35.773 1.00 60.00 194 ASN A CA 1
ATOM 1499 C C . ASN A 1 194 ? 2.467 5.758 -34.345 1.00 60.00 194 ASN A C 1
ATOM 1501 O O . ASN A 1 194 ? 1.664 6.388 -33.658 1.00 60.00 194 ASN A O 1
ATOM 1505 N N . ASN A 1 195 ? 3.150 4.729 -33.838 1.00 62.09 195 ASN A N 1
ATOM 1506 C CA . ASN A 1 195 ? 2.980 4.294 -32.447 1.00 62.09 195 ASN A CA 1
ATOM 1507 C C . ASN A 1 195 ? 3.662 5.234 -31.443 1.00 62.09 195 ASN A C 1
ATOM 1509 O O . ASN A 1 195 ? 3.296 5.231 -30.271 1.00 62.09 195 ASN A O 1
ATOM 1513 N N . TYR A 1 196 ? 4.601 6.066 -31.904 1.00 67.62 196 TYR A N 1
ATOM 1514 C CA . TYR A 1 196 ? 5.372 6.989 -31.071 1.00 67.62 196 TYR A CA 1
ATOM 1515 C C . TYR A 1 196 ? 4.510 8.071 -30.411 1.00 67.62 196 TYR A C 1
ATOM 1517 O O . TYR A 1 196 ? 4.731 8.410 -29.256 1.00 67.62 196 TYR A O 1
ATOM 1525 N N . THR A 1 197 ? 3.493 8.599 -31.096 1.00 75.62 197 THR A N 1
ATOM 1526 C CA . THR A 1 197 ? 2.664 9.685 -30.544 1.00 75.62 197 THR A CA 1
ATOM 1527 C C . THR A 1 197 ? 1.791 9.200 -29.388 1.00 75.62 197 THR A C 1
ATOM 1529 O O . THR A 1 197 ? 1.705 9.868 -28.360 1.00 75.62 197 THR A O 1
ATOM 1532 N N . LEU A 1 198 ? 1.177 8.019 -29.525 1.00 70.94 198 LEU A N 1
ATOM 1533 C CA . LEU A 1 198 ? 0.338 7.434 -28.475 1.00 70.94 198 LEU A CA 1
ATOM 1534 C C . LEU A 1 198 ? 1.174 6.955 -27.287 1.00 70.94 198 LEU A C 1
ATOM 1536 O O . LEU A 1 198 ? 0.827 7.244 -26.143 1.00 70.94 198 LEU A O 1
ATOM 1540 N N . THR A 1 199 ? 2.297 6.276 -27.533 1.00 68.12 199 THR A N 1
ATOM 1541 C CA . THR A 1 199 ? 3.186 5.845 -26.445 1.00 68.12 199 THR A CA 1
ATOM 1542 C C . THR A 1 199 ? 3.810 7.041 -25.735 1.00 68.12 199 THR A C 1
ATOM 1544 O O . THR A 1 199 ? 3.816 7.059 -24.510 1.00 68.12 199 THR A O 1
ATOM 1547 N N . LYS A 1 200 ? 4.230 8.087 -26.457 1.00 73.00 200 LYS A N 1
ATOM 1548 C CA . LYS A 1 200 ? 4.725 9.335 -25.858 1.00 73.00 200 LYS A CA 1
ATOM 1549 C C . LYS A 1 200 ? 3.649 10.061 -25.049 1.00 73.00 200 LYS A C 1
ATOM 1551 O O . LYS A 1 200 ? 3.949 10.600 -23.991 1.00 73.00 200 LYS A O 1
ATOM 1556 N N . PHE A 1 201 ? 2.396 10.062 -25.502 1.00 76.38 201 PHE A N 1
ATOM 1557 C CA . PHE A 1 201 ? 1.298 10.682 -24.756 1.00 76.38 201 PHE A CA 1
ATOM 1558 C C . PHE A 1 201 ? 1.027 9.972 -23.420 1.00 76.38 201 PHE A C 1
ATOM 1560 O O . PHE A 1 201 ? 0.889 10.631 -22.394 1.00 76.38 201 PHE A O 1
ATOM 1567 N N . PHE A 1 202 ? 0.974 8.635 -23.417 1.00 70.94 202 PHE A N 1
ATOM 1568 C CA . PHE A 1 202 ? 0.627 7.862 -22.218 1.00 70.94 202 PHE A CA 1
ATOM 1569 C C . PHE A 1 202 ? 1.810 7.550 -21.296 1.00 70.94 202 PHE A C 1
ATOM 1571 O O . PHE A 1 202 ? 1.615 7.408 -20.088 1.00 70.94 202 PHE A O 1
ATOM 1578 N N . LEU A 1 203 ? 3.020 7.428 -21.843 1.00 68.69 203 LEU A N 1
ATOM 1579 C CA . LEU A 1 203 ? 4.225 7.100 -21.080 1.00 68.69 203 LEU A CA 1
ATOM 1580 C C . LEU A 1 203 ? 5.085 8.341 -20.800 1.00 68.69 203 LEU A C 1
ATOM 1582 O O . LEU A 1 203 ? 5.756 8.379 -19.779 1.00 68.69 203 LEU A O 1
ATOM 1586 N N . GLY A 1 204 ? 5.022 9.401 -21.607 1.00 72.12 204 GLY A N 1
ATOM 1587 C CA . GLY A 1 204 ? 5.874 10.584 -21.454 1.00 72.12 204 GLY A CA 1
ATOM 1588 C C . GLY A 1 204 ? 7.123 10.498 -22.330 1.00 72.12 204 GLY A C 1
ATOM 1589 O O . GLY A 1 204 ? 7.021 10.149 -23.504 1.00 72.12 204 GLY A O 1
ATOM 1590 N N . ASN A 1 205 ? 8.301 10.849 -21.799 1.00 68.31 205 ASN A N 1
ATOM 1591 C CA . ASN A 1 205 ? 9.550 10.866 -22.570 1.00 68.31 205 ASN A CA 1
ATOM 1592 C C . ASN A 1 205 ? 9.958 9.442 -22.987 1.00 68.31 205 ASN A C 1
ATOM 1594 O O . ASN A 1 205 ? 10.621 8.719 -22.251 1.00 68.31 205 ASN A O 1
ATOM 1598 N N . SER A 1 206 ? 9.498 9.012 -24.159 1.00 59.19 206 SER A N 1
ATOM 15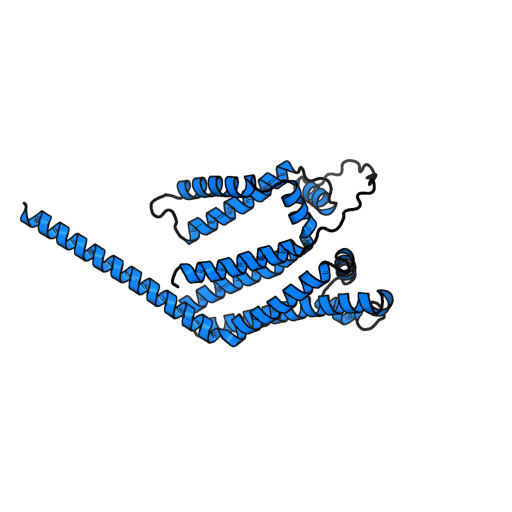99 C CA . SER A 1 206 ? 9.536 7.628 -24.638 1.00 59.19 206 SER A CA 1
ATOM 1600 C C . SER A 1 206 ? 10.930 7.008 -24.639 1.00 59.19 206 SER A C 1
ATOM 1602 O O . SER A 1 206 ? 11.048 5.813 -24.396 1.00 59.19 206 SER A O 1
ATOM 1604 N N . THR A 1 207 ? 11.975 7.803 -24.869 1.00 60.69 207 THR A N 1
ATOM 1605 C CA . THR A 1 207 ? 13.369 7.346 -24.861 1.00 60.69 207 THR A CA 1
ATOM 1606 C C . THR A 1 207 ? 13.744 6.708 -23.530 1.00 60.69 207 THR A C 1
ATOM 1608 O O . THR A 1 207 ? 14.156 5.559 -23.538 1.00 60.69 207 THR A O 1
ATOM 1611 N N . GLU A 1 208 ? 13.493 7.365 -22.396 1.00 61.16 208 GLU A N 1
ATOM 1612 C CA . GLU A 1 208 ? 13.809 6.830 -21.060 1.00 61.16 208 GLU A CA 1
ATOM 1613 C C . GLU A 1 208 ? 13.052 5.530 -20.750 1.00 61.16 208 GLU A C 1
ATOM 1615 O O . GLU A 1 208 ? 13.587 4.621 -20.118 1.00 61.16 208 GLU A O 1
ATOM 1620 N N . TYR A 1 209 ? 11.811 5.400 -21.229 1.00 59.91 209 TYR A N 1
ATOM 1621 C CA . TYR A 1 209 ? 11.022 4.182 -21.030 1.00 59.91 209 TYR A CA 1
ATOM 1622 C C . TYR A 1 209 ? 11.553 3.002 -21.828 1.00 59.91 209 TYR A C 1
ATOM 1624 O O . TYR A 1 209 ? 11.552 1.887 -21.312 1.00 59.91 209 TYR A O 1
ATOM 1632 N N . PHE A 1 210 ? 12.004 3.226 -23.062 1.00 61.34 210 PHE A N 1
ATOM 1633 C CA . PHE A 1 210 ? 12.595 2.165 -23.871 1.00 61.34 210 PHE A CA 1
ATOM 1634 C C . PHE A 1 210 ? 13.940 1.714 -23.299 1.00 61.34 210 PHE A C 1
ATOM 1636 O O . PHE A 1 210 ? 14.161 0.508 -23.192 1.00 61.34 210 PHE A O 1
ATOM 1643 N N . THR A 1 211 ? 14.775 2.643 -22.818 1.00 61.38 211 THR A N 1
ATOM 1644 C CA . THR A 1 211 ? 16.036 2.299 -22.144 1.00 61.38 211 THR A CA 1
ATOM 1645 C C . THR A 1 211 ? 15.788 1.504 -20.860 1.00 61.38 211 THR A C 1
ATOM 1647 O O . THR A 1 211 ? 16.444 0.493 -20.627 1.00 61.38 211 THR A O 1
ATOM 1650 N N . ASN A 1 212 ? 14.786 1.885 -20.058 1.00 57.34 212 ASN A N 1
ATOM 1651 C CA . ASN A 1 212 ? 14.426 1.177 -18.822 1.00 57.34 212 ASN A CA 1
ATOM 1652 C C . ASN A 1 212 ? 13.757 -0.188 -19.079 1.00 57.34 212 ASN A C 1
ATOM 1654 O O . ASN A 1 212 ? 13.984 -1.14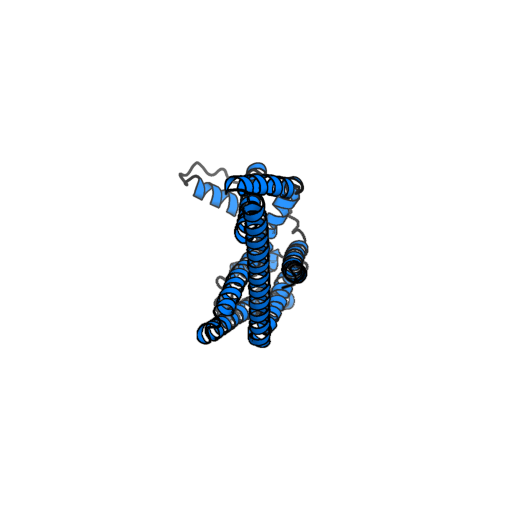7 -18.336 1.00 57.34 212 ASN A O 1
ATOM 1658 N N . ALA A 1 213 ? 12.954 -0.298 -20.141 1.00 55.91 213 ALA A N 1
ATOM 1659 C CA . ALA A 1 213 ? 12.334 -1.553 -20.564 1.00 55.91 213 ALA A CA 1
ATOM 1660 C C . ALA A 1 213 ? 13.357 -2.552 -21.126 1.00 55.91 213 ALA A C 1
ATOM 1662 O O . ALA A 1 213 ? 13.147 -3.758 -21.011 1.00 55.91 213 ALA A O 1
ATOM 1663 N N . GLN A 1 214 ? 14.456 -2.068 -21.712 1.00 57.66 214 GLN A N 1
ATOM 1664 C CA . GLN A 1 214 ? 15.572 -2.905 -22.150 1.00 57.66 214 GLN A CA 1
ATOM 1665 C C . GLN A 1 214 ? 16.530 -3.279 -21.027 1.00 57.66 214 GLN A C 1
ATOM 1667 O O . GLN A 1 214 ? 16.947 -4.434 -20.962 1.00 57.66 214 GLN A O 1
ATOM 1672 N N . ALA A 1 215 ? 16.864 -2.332 -20.142 1.00 55.69 215 ALA A N 1
ATOM 1673 C CA . ALA A 1 215 ? 17.762 -2.573 -19.014 1.00 55.69 215 ALA A CA 1
ATOM 1674 C C . ALA A 1 215 ? 17.279 -3.756 -18.164 1.00 55.69 215 ALA A C 1
ATOM 1676 O O . ALA A 1 215 ? 18.063 -4.578 -17.710 1.00 55.69 215 ALA A O 1
ATOM 1677 N N . THR A 1 216 ? 15.966 -3.922 -18.047 1.00 53.50 216 THR A N 1
ATOM 1678 C CA . THR A 1 216 ? 15.372 -5.002 -17.263 1.00 53.50 216 THR A CA 1
ATOM 1679 C C . THR A 1 216 ? 15.316 -6.376 -17.959 1.00 53.50 216 THR A C 1
ATOM 1681 O O . THR A 1 216 ? 14.838 -7.340 -17.352 1.00 53.50 216 THR A O 1
ATOM 1684 N N . GLY A 1 217 ? 15.862 -6.503 -19.176 1.00 48.75 217 GLY A N 1
ATOM 1685 C CA . GLY A 1 217 ? 16.128 -7.767 -19.868 1.00 48.75 217 GLY A CA 1
ATOM 1686 C C . GLY A 1 217 ? 14.906 -8.660 -20.133 1.00 48.75 217 GLY A C 1
ATOM 1687 O O . GLY A 1 217 ? 13.799 -8.452 -19.642 1.00 48.75 217 GLY A O 1
ATOM 1688 N N . ILE A 1 218 ? 15.118 -9.726 -20.907 1.00 48.94 218 ILE A N 1
ATOM 1689 C CA . ILE A 1 218 ? 14.075 -10.706 -21.275 1.00 48.94 218 ILE A CA 1
ATOM 1690 C C . ILE A 1 218 ? 13.547 -11.484 -20.041 1.00 48.94 218 ILE A C 1
ATOM 1692 O O . ILE A 1 218 ? 12.484 -12.097 -20.113 1.00 48.94 218 ILE A O 1
ATOM 1696 N N . GLY A 1 219 ? 14.237 -11.418 -18.892 1.00 51.78 219 GLY A N 1
ATOM 1697 C CA . GLY A 1 219 ? 13.897 -12.175 -17.679 1.00 51.78 219 GLY A CA 1
ATOM 1698 C C . GLY A 1 219 ? 13.154 -11.416 -16.568 1.00 51.78 219 GLY A C 1
ATOM 1699 O O . GLY A 1 219 ? 12.290 -12.014 -15.935 1.00 51.78 219 GLY A O 1
ATOM 1700 N N . GLY A 1 220 ? 13.449 -10.132 -16.315 1.00 53.97 220 GLY A N 1
ATOM 1701 C CA . GLY A 1 220 ? 13.020 -9.454 -15.074 1.00 53.97 220 GLY A CA 1
ATOM 1702 C C . GLY A 1 220 ? 11.955 -8.365 -15.251 1.00 53.97 220 GLY A C 1
ATOM 1703 O O . GLY A 1 220 ? 10.953 -8.333 -14.534 1.00 53.97 220 GLY A O 1
ATOM 1704 N N . GLY A 1 221 ? 12.115 -7.483 -16.241 1.00 62.16 221 GLY A N 1
ATOM 1705 C CA . GLY A 1 221 ? 11.257 -6.293 -16.407 1.00 62.16 221 GLY A CA 1
ATOM 1706 C C . GLY A 1 221 ? 9.830 -6.593 -16.812 1.00 62.16 221 GLY A C 1
ATOM 1707 O O . GLY A 1 221 ? 8.885 -5.938 -16.367 1.00 62.16 221 GLY A O 1
ATOM 1708 N N . ASN A 1 222 ? 9.674 -7.638 -17.618 1.00 70.38 222 ASN A N 1
ATOM 1709 C CA . ASN A 1 222 ? 8.371 -8.093 -18.076 1.00 70.38 222 ASN A CA 1
ATOM 1710 C C . ASN A 1 222 ? 7.503 -8.613 -16.942 1.00 70.38 222 ASN A C 1
ATOM 1712 O O . ASN A 1 222 ? 6.293 -8.391 -16.953 1.00 70.38 222 ASN A O 1
ATOM 1716 N N . ILE A 1 223 ? 8.110 -9.248 -15.940 1.00 75.62 223 ILE A N 1
ATOM 1717 C CA . ILE A 1 223 ? 7.375 -9.784 -14.799 1.00 75.62 223 ILE A CA 1
ATOM 1718 C C . ILE A 1 223 ? 6.835 -8.635 -13.950 1.00 75.62 223 ILE A C 1
ATOM 1720 O O . ILE A 1 223 ? 5.655 -8.643 -13.617 1.00 75.62 223 ILE A O 1
ATOM 1724 N N . ILE A 1 224 ? 7.646 -7.612 -13.661 1.00 73.50 224 ILE A N 1
ATOM 1725 C CA . ILE A 1 224 ? 7.204 -6.460 -12.861 1.00 73.50 224 ILE A CA 1
ATOM 1726 C C . ILE A 1 224 ? 6.037 -5.747 -13.551 1.00 73.50 224 ILE A C 1
ATOM 1728 O O . ILE A 1 224 ? 4.986 -5.562 -12.938 1.00 73.50 224 ILE A O 1
ATOM 1732 N N . LEU A 1 225 ? 6.171 -5.400 -14.835 1.00 78.38 225 LEU A N 1
ATOM 1733 C CA . LEU A 1 225 ? 5.097 -4.744 -15.590 1.00 78.38 225 LEU A CA 1
ATOM 1734 C C . LEU A 1 225 ? 3.829 -5.607 -15.670 1.00 78.38 225 LEU A C 1
ATOM 1736 O O . LEU A 1 225 ? 2.721 -5.080 -15.549 1.00 78.38 225 LEU A O 1
ATOM 1740 N N . LEU A 1 226 ? 3.978 -6.928 -15.816 1.00 83.12 226 LEU A N 1
ATOM 1741 C CA . LEU A 1 226 ? 2.860 -7.871 -15.822 1.00 83.12 226 LEU A CA 1
ATOM 1742 C C . LEU A 1 226 ? 2.157 -7.906 -14.466 1.00 83.12 226 LEU A C 1
ATOM 1744 O O . LEU A 1 226 ? 0.930 -7.846 -14.412 1.00 83.12 226 LEU A O 1
ATOM 1748 N N . VAL A 1 227 ? 2.917 -7.953 -13.372 1.00 81.81 227 VAL A N 1
ATOM 1749 C CA . VAL A 1 227 ? 2.362 -7.926 -12.017 1.00 81.81 227 VAL A CA 1
ATOM 1750 C C . VAL A 1 227 ? 1.617 -6.617 -11.777 1.00 81.81 227 VAL A C 1
ATOM 1752 O O . VAL A 1 227 ? 0.484 -6.661 -11.308 1.00 81.81 227 VAL A O 1
ATOM 1755 N N . LEU A 1 228 ? 2.170 -5.463 -12.160 1.00 81.88 228 LEU A N 1
ATOM 1756 C CA . LEU A 1 228 ? 1.464 -4.179 -12.051 1.00 81.88 228 LEU A CA 1
ATOM 1757 C C . LEU A 1 228 ? 0.167 -4.164 -12.852 1.00 81.88 228 LEU A C 1
ATOM 1759 O O . LEU A 1 228 ? -0.847 -3.657 -12.372 1.00 81.88 228 LEU A O 1
ATOM 1763 N N . PHE A 1 229 ? 0.191 -4.721 -14.060 1.00 86.62 229 PHE A N 1
ATOM 1764 C CA . PHE A 1 229 ? -0.988 -4.811 -14.905 1.00 86.62 229 PHE A CA 1
ATOM 1765 C C . PHE A 1 229 ? -2.072 -5.668 -14.243 1.00 86.62 229 PHE A C 1
ATOM 1767 O O . PHE A 1 229 ? -3.210 -5.220 -14.098 1.00 86.62 229 PHE A O 1
ATOM 1774 N N . VAL A 1 230 ? -1.715 -6.846 -13.727 1.00 88.94 230 VAL A N 1
ATOM 1775 C CA . VAL A 1 230 ? -2.633 -7.720 -12.979 1.00 88.94 230 VAL A CA 1
ATOM 1776 C C . VAL A 1 230 ? -3.152 -7.035 -11.710 1.00 88.94 230 VAL A C 1
ATOM 1778 O O . VAL A 1 230 ? -4.354 -7.065 -11.442 1.00 88.94 230 VAL A O 1
ATOM 1781 N N . VAL A 1 231 ? -2.282 -6.361 -10.953 1.00 85.50 231 VAL A N 1
ATOM 1782 C CA . VAL A 1 231 ? -2.653 -5.595 -9.754 1.00 85.50 231 VAL A CA 1
ATOM 1783 C C . VAL A 1 231 ? -3.621 -4.465 -10.106 1.00 85.50 231 VAL A C 1
ATOM 1785 O O . VAL A 1 231 ? -4.594 -4.263 -9.386 1.00 85.50 231 VAL A O 1
ATOM 1788 N N . SER A 1 232 ? -3.426 -3.768 -11.228 1.00 88.88 232 SER A N 1
ATOM 1789 C CA . SER A 1 232 ? -4.336 -2.703 -11.668 1.00 88.88 232 SER A CA 1
ATOM 1790 C C . SER A 1 232 ? -5.752 -3.228 -11.940 1.00 88.88 232 SER A C 1
ATOM 1792 O O . SER A 1 232 ? -6.731 -2.615 -11.508 1.00 88.88 232 SER A O 1
ATOM 1794 N N . ILE A 1 233 ? -5.865 -4.410 -12.559 1.00 93.00 233 ILE A N 1
ATOM 1795 C CA . ILE A 1 233 ? -7.142 -5.094 -12.801 1.00 93.00 233 ILE A CA 1
ATOM 1796 C C . ILE A 1 233 ? -7.773 -5.516 -11.471 1.00 93.00 233 ILE A C 1
ATOM 1798 O O . ILE A 1 233 ? -8.961 -5.283 -11.248 1.00 93.00 233 ILE A O 1
ATOM 1802 N N . ALA A 1 234 ? -6.986 -6.092 -10.560 1.00 91.50 234 ALA A N 1
ATOM 1803 C CA . ALA A 1 234 ? -7.467 -6.497 -9.243 1.00 91.50 234 ALA A CA 1
ATOM 1804 C C . ALA A 1 234 ? -7.988 -5.299 -8.430 1.00 91.50 234 ALA A C 1
ATOM 1806 O O . ALA A 1 234 ? -9.086 -5.367 -7.875 1.00 91.50 234 ALA A O 1
ATOM 1807 N N . ILE A 1 235 ? -7.253 -4.180 -8.410 1.00 89.50 235 ILE A N 1
ATOM 1808 C CA . ILE A 1 235 ? -7.676 -2.931 -7.760 1.00 89.50 235 ILE A CA 1
ATOM 1809 C C . ILE A 1 235 ? -8.986 -2.432 -8.369 1.00 89.50 235 ILE A C 1
ATOM 1811 O O . ILE A 1 235 ? -9.894 -2.066 -7.624 1.00 89.50 235 ILE A O 1
ATOM 1815 N N . PHE A 1 236 ? -9.117 -2.445 -9.698 1.00 93.56 236 PHE A N 1
ATOM 1816 C CA . PHE A 1 236 ? -10.357 -2.055 -10.366 1.00 93.56 236 PHE A CA 1
ATOM 1817 C C . PHE A 1 236 ? -11.532 -2.933 -9.911 1.00 93.56 236 PHE A C 1
ATOM 1819 O O . PHE A 1 236 ? -12.547 -2.421 -9.439 1.00 93.56 236 PHE A O 1
ATOM 1826 N N . ILE A 1 237 ? -11.392 -4.258 -9.974 1.00 93.94 237 ILE A N 1
ATOM 1827 C CA . ILE A 1 237 ? -12.456 -5.192 -9.583 1.00 93.94 237 ILE A CA 1
ATOM 1828 C C . ILE A 1 237 ? -12.844 -4.985 -8.113 1.00 93.94 237 ILE A C 1
ATOM 1830 O O . ILE A 1 237 ? -14.023 -4.815 -7.796 1.00 93.94 237 ILE A O 1
ATOM 1834 N N . ILE A 1 238 ? -11.870 -4.939 -7.206 1.00 91.19 238 ILE A N 1
ATOM 1835 C CA . ILE A 1 238 ? -12.135 -4.856 -5.767 1.00 91.19 238 ILE A CA 1
ATOM 1836 C C . ILE A 1 238 ? -12.695 -3.477 -5.391 1.00 91.19 238 ILE A C 1
ATOM 1838 O O . ILE A 1 238 ? -13.734 -3.380 -4.736 1.00 91.19 238 ILE A O 1
ATOM 1842 N N . MET A 1 239 ? -12.038 -2.395 -5.809 1.00 91.62 239 MET A N 1
ATOM 1843 C CA . MET A 1 239 ? -12.354 -1.051 -5.316 1.00 91.62 239 MET A CA 1
ATOM 1844 C C . MET A 1 239 ? -13.457 -0.351 -6.112 1.00 91.62 239 MET A C 1
ATOM 1846 O O . MET A 1 239 ? -14.121 0.530 -5.560 1.00 91.62 239 MET A O 1
ATOM 1850 N N . VAL A 1 240 ? -13.698 -0.744 -7.371 1.00 92.75 240 VAL A N 1
ATOM 1851 C CA . VAL A 1 240 ? -14.751 -0.167 -8.226 1.00 92.75 240 VAL A CA 1
ATOM 1852 C C . VAL A 1 240 ? -15.979 -1.070 -8.296 1.00 92.75 240 VAL A C 1
ATOM 1854 O O . VAL A 1 240 ? -17.087 -0.603 -8.008 1.00 92.75 240 VAL A O 1
ATOM 1857 N N . TRP A 1 241 ? -15.825 -2.342 -8.682 1.00 93.50 241 TRP A N 1
ATOM 1858 C CA . TRP A 1 241 ? -16.970 -3.255 -8.813 1.00 93.50 241 TRP A CA 1
ATOM 1859 C C . TRP A 1 241 ? -17.471 -3.735 -7.455 1.00 93.50 241 TRP A C 1
ATOM 1861 O O . TRP A 1 241 ? -18.673 -3.687 -7.193 1.00 93.50 241 TRP A O 1
ATOM 1871 N N . TRP A 1 242 ? -16.568 -4.121 -6.555 1.00 94.25 242 TRP A N 1
ATOM 1872 C CA . TRP A 1 242 ? -16.913 -4.577 -5.204 1.00 94.25 242 TRP A CA 1
ATOM 1873 C C . TRP A 1 242 ? -16.924 -3.449 -4.166 1.00 94.25 242 TRP A C 1
ATOM 1875 O O . TRP A 1 242 ? -16.947 -3.687 -2.961 1.00 94.25 242 TRP A O 1
ATOM 1885 N N . ASN A 1 243 ? -17.025 -2.202 -4.621 1.00 92.12 243 ASN A N 1
ATOM 1886 C CA . ASN A 1 243 ? -17.066 -1.031 -3.755 1.00 92.12 243 ASN A CA 1
ATOM 1887 C C . ASN A 1 243 ? -18.180 -1.103 -2.688 1.00 92.12 243 ASN A C 1
ATOM 1889 O O . ASN A 1 243 ? -17.923 -0.936 -1.499 1.00 92.12 243 ASN A O 1
ATOM 1893 N N . LYS A 1 244 ? -19.419 -1.411 -3.101 1.00 90.75 244 LYS A N 1
ATOM 1894 C CA . LYS A 1 244 ? -20.579 -1.494 -2.193 1.00 90.75 244 LYS A CA 1
ATOM 1895 C C . LYS A 1 244 ? -20.394 -2.527 -1.072 1.00 90.75 244 LYS A C 1
ATOM 1897 O O . LYS A 1 244 ? -20.555 -2.140 0.086 1.00 90.75 244 LYS A O 1
ATOM 1902 N N . PRO A 1 245 ? -20.073 -3.807 -1.358 1.00 92.75 245 PRO A N 1
ATOM 1903 C CA . PRO A 1 245 ? -19.861 -4.786 -0.298 1.00 92.75 245 PRO A CA 1
ATOM 1904 C C . PRO A 1 245 ? -18.663 -4.430 0.586 1.00 92.75 245 PRO A C 1
ATOM 1906 O O . PRO A 1 245 ? -18.772 -4.590 1.797 1.00 92.75 245 PRO A O 1
ATOM 1909 N N . VAL A 1 246 ? -17.576 -3.878 0.032 1.00 88.56 246 VAL A N 1
ATOM 1910 C CA . VAL A 1 246 ? -16.418 -3.421 0.823 1.00 88.56 246 VAL A CA 1
ATOM 1911 C C . VAL A 1 246 ? -16.823 -2.327 1.814 1.00 88.56 246 VAL A C 1
ATOM 1913 O O . VAL A 1 246 ? -16.504 -2.425 2.996 1.00 88.56 246 VAL A O 1
ATOM 1916 N N . ILE A 1 247 ? -17.579 -1.317 1.378 1.00 88.94 247 ILE A N 1
ATOM 1917 C CA . ILE A 1 247 ? -18.045 -0.231 2.256 1.00 88.94 247 ILE A CA 1
ATOM 1918 C C . ILE A 1 247 ? -19.038 -0.745 3.296 1.00 88.94 247 ILE A C 1
ATOM 1920 O O . ILE A 1 247 ? -18.916 -0.409 4.471 1.00 88.94 247 ILE A O 1
ATOM 1924 N N . ALA A 1 248 ? -20.011 -1.564 2.889 1.00 89.44 248 ALA A N 1
ATOM 1925 C CA . ALA A 1 248 ? -20.990 -2.139 3.807 1.00 89.44 248 ALA A CA 1
ATOM 1926 C C . ALA A 1 248 ? -20.308 -2.988 4.887 1.00 89.44 248 ALA A C 1
ATOM 1928 O O . ALA A 1 248 ? -20.668 -2.920 6.065 1.00 89.44 248 ALA A O 1
ATOM 1929 N N . TRP A 1 249 ? -19.290 -3.748 4.488 1.00 87.38 249 TRP A N 1
ATOM 1930 C CA . TRP A 1 249 ? -18.468 -4.535 5.388 1.00 87.38 249 TRP A CA 1
ATOM 1931 C C . TRP A 1 249 ? -17.648 -3.644 6.340 1.00 87.38 249 TRP A C 1
ATOM 1933 O O . TRP A 1 249 ? -17.746 -3.830 7.551 1.00 87.38 249 TRP A O 1
ATOM 1943 N N . LEU A 1 250 ? -16.947 -2.614 5.847 1.00 87.50 250 LEU A N 1
ATOM 1944 C CA . LEU A 1 250 ? -16.216 -1.647 6.686 1.00 87.50 250 LEU A CA 1
ATOM 1945 C C . LEU A 1 250 ? -17.132 -0.935 7.695 1.00 87.50 250 LEU A C 1
ATOM 1947 O O . LEU A 1 250 ? -16.785 -0.790 8.867 1.00 87.50 250 LEU A O 1
ATOM 1951 N N . ALA A 1 251 ? -18.321 -0.518 7.259 1.00 88.25 251 ALA A N 1
ATOM 1952 C CA . ALA A 1 251 ? -19.302 0.150 8.107 1.00 88.25 251 ALA A CA 1
ATOM 1953 C C . ALA A 1 251 ? -19.886 -0.786 9.176 1.00 88.25 251 ALA A C 1
ATOM 1955 O O . ALA A 1 251 ? -20.164 -0.354 10.294 1.00 88.25 251 ALA A O 1
ATOM 1956 N N . LYS A 1 252 ? -20.082 -2.073 8.859 1.00 89.94 252 LYS A N 1
ATOM 1957 C CA . LYS A 1 252 ? -20.474 -3.084 9.849 1.00 89.94 252 LYS A CA 1
ATOM 1958 C C . LYS A 1 252 ? -19.384 -3.255 10.907 1.00 89.94 252 LYS A C 1
ATOM 1960 O O . LYS A 1 252 ? -19.667 -3.128 12.088 1.00 89.94 252 LYS A O 1
ATOM 1965 N N . GLU A 1 253 ? -18.141 -3.444 10.480 1.00 86.69 253 GLU A N 1
ATOM 1966 C CA . GLU A 1 253 ? -17.015 -3.675 11.387 1.00 86.69 253 GLU A CA 1
ATOM 1967 C C . GLU A 1 253 ? -16.729 -2.488 12.316 1.00 86.69 253 GLU A C 1
ATOM 1969 O O . GLU A 1 253 ? -16.318 -2.687 13.458 1.00 86.69 253 GLU A O 1
ATOM 1974 N N . LYS A 1 254 ? -16.961 -1.255 11.850 1.00 85.94 254 LYS A N 1
ATOM 1975 C CA . LYS A 1 254 ? -16.888 -0.060 12.698 1.00 85.94 254 LYS A CA 1
ATOM 1976 C C . LYS A 1 254 ? -17.985 -0.062 13.767 1.00 85.94 254 LYS A C 1
ATOM 1978 O O . LYS A 1 254 ? -17.684 0.177 14.930 1.00 85.94 254 LYS A O 1
ATOM 1983 N N . ARG A 1 255 ? -19.234 -0.355 13.385 1.00 88.88 255 ARG A N 1
ATOM 1984 C CA . ARG A 1 255 ? -20.364 -0.423 14.328 1.00 88.88 255 ARG A CA 1
ATOM 1985 C C . ARG A 1 255 ? -20.156 -1.499 15.389 1.00 88.88 255 ARG A C 1
ATOM 1987 O O . ARG A 1 255 ? -20.408 -1.241 16.559 1.00 88.88 255 ARG A O 1
ATOM 1994 N N . ASP A 1 256 ? -19.655 -2.664 14.987 1.00 91.75 256 ASP A N 1
ATOM 1995 C CA . ASP A 1 256 ? -19.361 -3.761 15.910 1.00 91.75 256 ASP A CA 1
ATOM 1996 C C . ASP A 1 256 ? -18.263 -3.343 16.914 1.00 91.75 256 ASP A C 1
ATOM 1998 O O . ASP A 1 256 ? -18.419 -3.541 18.118 1.00 91.75 256 ASP A O 1
ATOM 2002 N N . ALA A 1 257 ? -17.209 -2.657 16.451 1.00 87.12 257 ALA A N 1
ATOM 2003 C CA . ALA A 1 257 ? -16.149 -2.135 17.319 1.00 87.12 257 ALA A CA 1
ATOM 2004 C C . ALA A 1 257 ? -16.630 -1.033 18.286 1.00 87.12 257 ALA A C 1
ATOM 2006 O O . ALA A 1 257 ? -16.214 -1.001 19.444 1.00 87.12 257 ALA A O 1
ATOM 2007 N N . GLU A 1 258 ? -17.509 -0.132 17.837 1.00 89.94 258 GLU A N 1
ATOM 2008 C CA . GLU A 1 258 ? -18.113 0.901 18.691 1.00 89.94 258 GLU A CA 1
ATOM 2009 C C . GLU A 1 258 ? -19.045 0.286 19.744 1.00 89.94 258 GLU A C 1
ATOM 2011 O O . GLU A 1 258 ? -19.013 0.696 20.904 1.00 89.94 258 GLU A O 1
ATOM 2016 N N . ALA A 1 259 ? -19.817 -0.741 19.378 1.00 94.38 259 ALA A N 1
ATOM 2017 C CA . ALA A 1 259 ? -20.684 -1.463 20.305 1.00 94.38 259 ALA A CA 1
ATOM 2018 C C . ALA A 1 259 ? -19.884 -2.214 21.382 1.00 94.38 259 ALA A C 1
ATOM 2020 O O . ALA A 1 259 ? -20.250 -2.179 22.555 1.00 94.38 259 ALA A O 1
ATOM 2021 N N . GLU A 1 260 ? -18.777 -2.865 21.014 1.00 94.62 260 GLU A N 1
ATOM 2022 C CA . GLU A 1 260 ? -17.866 -3.504 21.974 1.00 94.62 260 GLU A CA 1
ATOM 2023 C C . GLU A 1 260 ? -17.219 -2.480 22.917 1.00 94.62 260 GLU A C 1
ATOM 2025 O O . GLU A 1 260 ? -17.177 -2.698 24.129 1.00 94.62 260 GLU A O 1
ATOM 2030 N N . ALA A 1 261 ? -16.770 -1.336 22.390 1.00 91.75 261 ALA A N 1
ATOM 2031 C CA . ALA A 1 261 ? -16.188 -0.271 23.203 1.00 91.75 261 ALA A CA 1
ATOM 2032 C C . ALA A 1 261 ? -17.200 0.318 24.203 1.00 91.75 261 ALA A C 1
ATOM 2034 O O . ALA A 1 261 ? -16.850 0.554 25.359 1.00 91.75 261 ALA A O 1
ATOM 2035 N N . GLN A 1 262 ? -18.455 0.512 23.788 1.00 95.44 262 GLN A N 1
ATOM 2036 C CA . GLN A 1 262 ? -19.527 0.986 24.668 1.00 95.44 262 GLN A CA 1
ATOM 2037 C C . GLN A 1 262 ? -19.878 -0.034 25.752 1.00 95.44 262 GLN A C 1
ATOM 2039 O O . GLN A 1 262 ? -20.002 0.347 26.914 1.00 95.44 262 GLN A O 1
ATOM 2044 N N . LYS A 1 263 ? -19.977 -1.326 25.411 1.00 96.94 263 LYS A N 1
ATOM 2045 C CA . LYS A 1 263 ? -20.203 -2.393 26.401 1.00 96.94 263 LYS A CA 1
ATOM 2046 C C . LYS A 1 263 ? -19.112 -2.408 27.467 1.00 96.94 263 LYS A C 1
ATOM 2048 O O . LYS A 1 263 ? -19.428 -2.365 28.650 1.00 96.94 263 LYS A O 1
ATOM 2053 N N . ALA A 1 264 ? -17.846 -2.343 27.054 1.00 95.62 264 ALA A N 1
ATOM 2054 C CA . ALA A 1 264 ? -16.719 -2.299 27.982 1.00 95.62 264 ALA A CA 1
ATOM 2055 C C . ALA A 1 264 ? -16.724 -1.045 28.880 1.00 95.62 264 ALA A C 1
ATOM 2057 O O . ALA A 1 264 ? -16.266 -1.098 30.019 1.00 95.62 264 ALA A O 1
ATOM 2058 N N . MET A 1 265 ? -17.223 0.097 28.392 1.00 94.69 265 MET A N 1
ATOM 2059 C CA . MET A 1 265 ? -17.395 1.296 29.222 1.00 94.69 265 MET A CA 1
ATOM 2060 C C . MET A 1 265 ? -18.531 1.138 30.238 1.00 94.69 265 MET A C 1
ATOM 2062 O O . MET A 1 265 ? -18.355 1.527 31.390 1.00 94.69 265 MET A O 1
ATOM 2066 N N . ILE A 1 266 ? -19.660 0.545 29.836 1.00 97.00 266 ILE A N 1
ATOM 2067 C CA . ILE A 1 266 ? -20.803 0.290 30.724 1.00 97.00 266 ILE A CA 1
ATOM 2068 C C . ILE A 1 266 ? -20.406 -0.686 31.837 1.00 97.00 266 ILE A C 1
ATOM 2070 O O . ILE A 1 266 ? -20.635 -0.390 33.007 1.00 97.00 266 ILE A O 1
ATOM 2074 N N . GLU A 1 267 ? -19.744 -1.793 31.499 1.00 97.44 267 GLU A N 1
ATOM 2075 C CA . GLU A 1 267 ? -19.247 -2.770 32.479 1.00 97.44 267 GLU A CA 1
ATOM 2076 C C . GLU A 1 267 ? -18.310 -2.110 33.500 1.00 97.44 267 GLU A C 1
ATOM 2078 O O . GLU A 1 267 ? -18.516 -2.242 34.704 1.00 97.44 267 GLU A O 1
ATOM 2083 N N . ARG A 1 268 ? -17.359 -1.282 33.043 1.00 96.06 268 ARG A N 1
ATOM 2084 C CA . ARG A 1 268 ? -16.470 -0.526 33.943 1.00 96.06 268 ARG A CA 1
ATOM 2085 C C . ARG A 1 268 ? -17.211 0.467 34.834 1.00 96.06 268 ARG A C 1
ATOM 2087 O O . ARG A 1 268 ? -16.811 0.651 35.980 1.00 96.06 268 ARG A O 1
ATOM 2094 N N . SER A 1 269 ? -18.260 1.123 34.331 1.00 96.31 269 SER A N 1
ATOM 2095 C CA . SER A 1 269 ? -19.079 2.015 35.164 1.00 96.31 269 SER A CA 1
ATOM 2096 C C . SER A 1 269 ? -19.865 1.248 36.228 1.00 96.31 269 SER A C 1
ATOM 2098 O O . SER A 1 269 ? -19.896 1.678 37.374 1.00 96.31 269 SER A O 1
ATOM 2100 N N . GLN A 1 270 ? -20.402 0.070 35.895 1.00 97.69 270 GLN A N 1
ATOM 2101 C CA . GLN A 1 270 ? -21.114 -0.786 36.847 1.00 97.69 270 GLN A CA 1
ATOM 2102 C C . GLN A 1 270 ? -20.186 -1.338 37.933 1.00 97.69 270 GLN A C 1
ATOM 2104 O O . GLN A 1 270 ? -20.549 -1.341 39.107 1.00 97.69 270 GLN A O 1
ATOM 2109 N N . GLU A 1 271 ? -18.979 -1.772 37.563 1.00 97.19 271 GLU A N 1
ATOM 2110 C CA . GLU A 1 271 ? -17.956 -2.199 38.523 1.00 97.19 271 GLU A CA 1
ATOM 2111 C C . GLU A 1 271 ? -17.548 -1.058 39.459 1.00 97.19 271 GLU A C 1
ATOM 2113 O O . GLU A 1 271 ? -17.415 -1.266 40.665 1.00 97.19 271 GLU A O 1
ATOM 2118 N N . TYR A 1 272 ? -17.394 0.155 38.921 1.00 97.06 272 TYR A N 1
ATOM 2119 C CA . TYR A 1 272 ? -17.068 1.339 39.710 1.00 97.06 272 TYR A CA 1
ATOM 2120 C C . TYR A 1 272 ? -18.188 1.708 40.690 1.00 97.06 272 TYR A C 1
ATOM 2122 O O . TYR A 1 272 ? -17.915 1.959 41.864 1.00 97.06 272 TYR A O 1
ATOM 2130 N N . ASP A 1 273 ? -19.444 1.696 40.242 1.00 97.69 273 ASP A N 1
ATOM 2131 C CA . ASP A 1 273 ? -20.599 1.996 41.090 1.00 97.69 273 ASP A CA 1
ATOM 2132 C C . ASP A 1 273 ? -20.781 0.941 42.186 1.00 97.69 273 ASP A C 1
ATOM 2134 O O . ASP A 1 273 ? -21.025 1.290 43.344 1.00 97.69 273 ASP A O 1
ATOM 2138 N N . LYS A 1 274 ? -20.571 -0.340 41.858 1.00 97.69 274 LYS A N 1
ATOM 2139 C CA . LYS A 1 274 ? -20.586 -1.432 42.836 1.00 97.69 274 LYS A CA 1
ATOM 2140 C C . LYS A 1 274 ? -19.489 -1.253 43.886 1.00 97.69 274 LYS A C 1
ATOM 2142 O O . LYS A 1 274 ? -19.796 -1.214 45.076 1.00 97.69 274 LYS A O 1
ATOM 2147 N N . ALA A 1 275 ? -18.241 -1.050 43.462 1.00 97.19 275 ALA A N 1
ATOM 2148 C CA . ALA A 1 275 ? -17.120 -0.819 44.374 1.00 97.19 275 ALA A CA 1
ATOM 2149 C C . ALA A 1 275 ? -17.338 0.420 45.261 1.00 97.19 275 ALA A C 1
ATOM 2151 O O . ALA A 1 275 ? -16.981 0.427 46.438 1.00 97.19 275 ALA A O 1
ATOM 2152 N N . ARG A 1 276 ? -17.964 1.469 44.717 1.00 97.31 276 ARG A N 1
ATOM 2153 C CA . ARG A 1 276 ? -18.317 2.673 45.472 1.00 97.31 276 ARG A CA 1
ATOM 2154 C C . ARG A 1 276 ? -19.419 2.411 46.501 1.00 97.31 276 ARG A C 1
ATOM 2156 O O . ARG A 1 276 ? -19.328 2.944 47.602 1.00 97.31 276 ARG A O 1
ATOM 2163 N N . SER A 1 277 ? -20.438 1.620 46.164 1.00 97.25 277 SER A N 1
ATOM 2164 C CA . SER A 1 277 ? -21.502 1.249 47.109 1.00 97.25 277 SER A CA 1
ATOM 2165 C C . SER A 1 277 ? -20.967 0.423 48.281 1.00 97.25 277 SER A C 1
ATOM 2167 O O . SER A 1 277 ? -21.210 0.781 49.429 1.00 97.25 277 SER A O 1
ATOM 2169 N N . GLU A 1 278 ? -20.121 -0.573 48.006 1.00 97.25 278 GLU A N 1
ATOM 2170 C CA . GLU A 1 278 ? -19.461 -1.393 49.031 1.00 97.25 278 GLU A CA 1
ATOM 2171 C C . GLU A 1 278 ? -18.545 -0.549 49.937 1.00 97.25 278 GLU A C 1
ATOM 2173 O O . GLU A 1 278 ? -18.444 -0.794 51.137 1.00 97.25 278 GLU A O 1
ATOM 2178 N N . ALA A 1 279 ? -17.892 0.485 49.396 1.00 96.44 279 ALA A N 1
ATOM 2179 C CA . ALA A 1 279 ? -17.078 1.404 50.191 1.00 96.44 279 ALA A CA 1
ATOM 2180 C C . ALA A 1 279 ? -17.911 2.315 51.112 1.00 96.44 279 ALA A C 1
ATOM 2182 O O . ALA A 1 279 ? -17.419 2.700 52.169 1.00 96.44 279 ALA A O 1
ATOM 2183 N N . MET A 1 280 ? -19.145 2.665 50.727 1.00 95.81 280 MET A N 1
ATOM 2184 C CA . MET A 1 280 ? -20.048 3.486 51.547 1.00 95.81 280 MET A CA 1
ATOM 2185 C C . MET A 1 280 ? -20.729 2.683 52.662 1.00 95.81 280 MET A C 1
ATOM 2187 O O . MET A 1 280 ? -20.982 3.244 53.718 1.00 95.81 280 MET A O 1
ATOM 2191 N N . GLU A 1 281 ? -21.002 1.391 52.461 1.00 95.56 281 GLU A N 1
ATOM 2192 C CA . GLU A 1 281 ? -21.581 0.522 53.502 1.00 95.56 281 GLU A CA 1
ATOM 2193 C C . GLU A 1 281 ? -20.602 0.201 54.642 1.00 95.56 281 GLU A C 1
ATOM 2195 O O . GLU A 1 281 ? -21.023 -0.112 55.752 1.00 95.56 281 GLU A O 1
ATOM 2200 N N . ASN A 1 282 ? -19.296 0.277 54.374 1.00 94.00 282 ASN A N 1
ATOM 2201 C CA . ASN A 1 282 ? -18.241 -0.017 55.346 1.00 94.00 282 ASN A CA 1
ATOM 2202 C C . ASN A 1 282 ? -17.768 1.213 56.156 1.00 94.00 282 ASN A C 1
ATOM 2204 O O . ASN A 1 282 ? -16.778 1.100 56.883 1.00 94.00 282 ASN A O 1
ATOM 2208 N N . GLN A 1 283 ? -18.420 2.375 56.015 1.00 84.31 283 GLN A N 1
ATOM 2209 C CA . GLN A 1 283 ? -18.153 3.601 56.790 1.00 84.31 283 GLN A CA 1
ATOM 2210 C C . GLN A 1 283 ? -19.198 3.810 57.884 1.00 84.31 283 GLN A C 1
ATOM 2212 O O . GLN A 1 283 ? -18.783 4.220 58.991 1.00 84.31 283 GLN A O 1
#

Sequence (283 aa):
MRKERLALFLGALLILSIFVTTLGTAQDTNTGPRDLPFLPDLIEGPIENFLHLWESGGGIDETALKYFFLGIVVILIYSSLSYVNFPSRGGYVTRIILSILVGFLATALIAQEELIAAMQSYTALGIALIVFLPTLILGFFTIMVASKASPMGIYFQKITWVIYSTYLFIRSGFGLYANLAVTKFGEGAVLAQNNYTLTKFFLGNSTEYFTNAQATGIGGGNIILLVLFVVSIAIFIIMVWWNKPVIAWLAKEKRDAEAEAQKAMIERSQEYDKARSEAMENQ

Radius of gyration: 25.63 Å; chains: 1; bounding box: 62×37×94 Å

Foldseek 3Di:
DPVVVVCVVVVVVVVLLVVLLVLLPFQPPPDDPDPDPDDPDDDDPPVRVVVVCVVVVPDDPLVVLLVVQLVVQLVVQLVVCVVVCPPVPDPSVVSSVVSSVVSCVVSVPQDSVNSVRSVVVVVSVVVCCVLVVVVVVLVVLLLVCLQVVDPVSLVVSLVVLVVSLVLLLLQLVLLLVLLVCCVPPNPVVCPPDDVCVVSCVSHNPVVVSNVVSPSSPPRRSNVSSVSSNVVSVVSCCCCNVVVVVVSVVSNVVVVVVVVVVVVVVVVVVVVVVVVVVVVVVVD

Secondary structure (DSSP, 8-state):
--HHHHHHHHHHHHHHHHHHHHTS---------------------HHHHHHHHHHTT----HHHHHHHHHHHHHHHHHHHHHHTT-SSSS-HHHHHHHHHHHHHHHHHTS-HHHHHHHHHTHHHHHHHHHHHHHHHHHHHHHHHHHHHT-HHHHHHHHHHHHHHHHHHHHHHHHHHHHHHHHHHH-HHHHSSTTHHHHHHHHHSSHHHHHHHHHHTIIIIIHHHHHHHHHHHHHHHIIIIISHHHHHHHHHHHHHHHHHHHHHHHHHHHHHHHHHHHHHHHT-